Protein AF-A0A972VGV5-F1 (afdb_monomer_lite)

Secondary structure (DSSP, 8-state):
-HHHHHHHHHIIIIIHHHHHHHHHHHHHHHHH--S---TT-HHHHHHHHHHHHHHHHHHHTTTTHHHHHHHHTT--HHHHHHHHHHHHHHHHHHHHHHHHHHHHT-HHHHHHHHTT--TTTTHHHHHHTTHHHHHHHHHHHHHHHHHHHHHHHT-TT--STHHHHHHHHHHHHHHHHHHTTS--HHHHHHHHHHHHHHHHHHHHHHHHHHHHTTS--

Sequence (217 aa):
MILKYAFVRLLFTHCLPVTLVALLVGVPYLLLVPGPLESYDAWINVFLLAHCIALAMRLGKMRGDATEFLYTQGYTRDQIWTHLMMSTVLCVLAVWLPMALCLWLRIRSGIQDHVFVSPYYPLLVTREMDLPWSWLWAYALLLAMFHYVWIRRAQPTRGSEGAFSIAVGLVVVAGTLVSFRWHADWFRIVTCVLFGIMTITALWAGRALHRTMEVQP

Foldseek 3Di:
DVLVPLLVCLLVPQQVVLLVVLQVPLQCCLLPDADADALLPVVLLVSLLVSLVSLLVSLLPCPDPSVVVVVVVVDDLVSNLVSSVVSLVVSCCSRLVSSLCCLQVCVSVVSCCPVVVHPCPPVNNVNCNCSSVSSVLLNLLSNLLSLLLSLVVVDPPDPDPSVVSNVVSVVLSSVSSVVVPDDDPVVVVVSSVVSVVNSVVSNVSSVVSSVVSPPDD

Radius of gyration: 19.29 Å; chains: 1; bounding box: 48×34×57 Å

Structure (mmCIF, N/CA/C/O backbone):
data_AF-A0A972VGV5-F1
#
_entry.id   AF-A0A972VGV5-F1
#
loop_
_atom_site.group_PDB
_atom_site.id
_atom_site.type_symbol
_atom_site.label_atom_id
_atom_site.label_alt_id
_atom_site.label_comp_id
_atom_site.label_asym_id
_atom_site.label_entity_id
_atom_site.label_seq_id
_atom_site.pdbx_PDB_ins_code
_atom_site.Cartn_x
_atom_site.Cartn_y
_atom_site.Cartn_z
_atom_site.occupancy
_atom_site.B_iso_or_equiv
_atom_site.auth_seq_id
_atom_site.auth_comp_id
_atom_site.auth_asym_id
_atom_site.auth_atom_id
_atom_site.pdbx_PDB_model_num
ATOM 1 N N . MET A 1 1 ? 8.323 -0.134 29.002 1.00 55.91 1 MET A N 1
ATOM 2 C CA . MET A 1 1 ? 8.926 -1.272 28.262 1.00 55.91 1 MET A CA 1
ATOM 3 C C . MET A 1 1 ? 7.869 -2.183 27.622 1.00 55.91 1 MET A C 1
ATOM 5 O O . MET A 1 1 ? 8.073 -2.617 26.497 1.00 55.91 1 MET A O 1
ATOM 9 N N . ILE A 1 2 ? 6.716 -2.383 28.272 1.00 55.66 2 ILE A N 1
ATOM 10 C CA . ILE A 1 2 ? 5.607 -3.253 27.827 1.00 55.66 2 ILE A CA 1
ATOM 11 C C . ILE A 1 2 ? 5.007 -2.846 26.459 1.00 55.66 2 ILE A C 1
ATOM 13 O O . ILE A 1 2 ? 4.735 -3.729 25.648 1.00 55.66 2 ILE A O 1
ATOM 17 N N . LEU A 1 3 ? 4.937 -1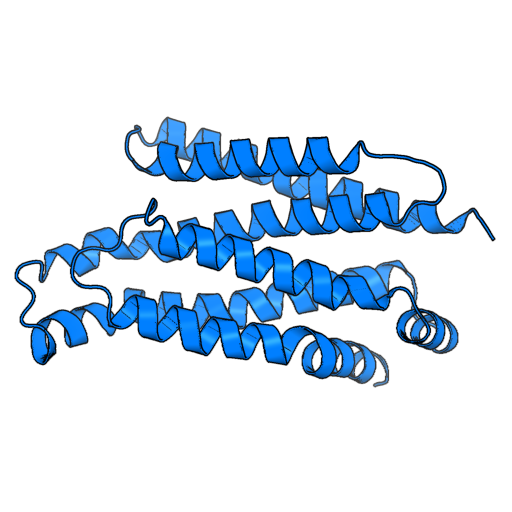.536 26.146 1.00 53.09 3 LEU A N 1
ATOM 18 C CA . LEU A 1 3 ? 4.423 -0.977 24.874 1.00 53.09 3 LEU A CA 1
ATOM 19 C C . LEU A 1 3 ? 5.046 -1.613 23.613 1.00 53.09 3 LEU A C 1
ATOM 21 O O . LEU A 1 3 ? 4.376 -1.803 22.602 1.00 53.09 3 LEU A O 1
ATOM 25 N N . LYS A 1 4 ? 6.337 -1.967 23.675 1.00 67.44 4 LYS A N 1
ATOM 26 C CA . LYS A 1 4 ? 7.074 -2.521 22.531 1.00 67.44 4 LYS A CA 1
ATOM 27 C C . LYS A 1 4 ? 6.647 -3.955 22.217 1.00 67.44 4 LYS A C 1
ATOM 29 O O . LYS A 1 4 ? 6.599 -4.328 21.052 1.00 67.44 4 LYS A O 1
ATOM 34 N N . TYR A 1 5 ? 6.315 -4.754 23.230 1.00 72.56 5 TYR A N 1
ATOM 35 C CA . TYR A 1 5 ? 6.097 -6.190 23.054 1.00 72.56 5 TYR A CA 1
ATOM 36 C C . TYR A 1 5 ? 4.795 -6.504 22.311 1.00 72.56 5 TYR A C 1
ATOM 38 O O . TYR A 1 5 ? 4.796 -7.320 21.394 1.00 72.56 5 TYR A O 1
ATOM 46 N N . ALA A 1 6 ? 3.699 -5.818 22.651 1.00 68.31 6 ALA A N 1
ATOM 47 C CA . ALA A 1 6 ? 2.403 -6.006 21.996 1.00 68.31 6 ALA A CA 1
ATOM 48 C C . ALA A 1 6 ? 2.454 -5.645 20.505 1.00 68.31 6 ALA A C 1
ATOM 50 O O . ALA A 1 6 ? 2.027 -6.427 19.658 1.00 68.31 6 ALA A O 1
ATOM 51 N N . PHE A 1 7 ? 3.036 -4.485 20.189 1.00 74.62 7 PHE A N 1
ATOM 52 C CA . PHE A 1 7 ? 3.223 -4.024 18.816 1.00 74.62 7 PHE A CA 1
ATOM 53 C C . PHE A 1 7 ? 4.111 -4.972 18.002 1.00 74.62 7 PHE A C 1
ATOM 55 O O . PHE A 1 7 ? 3.750 -5.371 16.896 1.00 74.62 7 PHE A O 1
ATOM 62 N N . VAL A 1 8 ? 5.254 -5.372 18.567 1.00 79.12 8 VAL A N 1
ATOM 63 C CA . VAL A 1 8 ? 6.180 -6.313 17.925 1.00 79.12 8 VAL A CA 1
ATOM 64 C C . VAL A 1 8 ? 5.488 -7.651 17.690 1.00 79.12 8 VAL A C 1
ATOM 66 O O . VAL A 1 8 ? 5.503 -8.155 16.574 1.00 79.12 8 VAL A O 1
ATOM 69 N N . ARG A 1 9 ? 4.803 -8.208 18.692 1.00 77.44 9 ARG A N 1
ATOM 70 C CA . ARG A 1 9 ? 4.081 -9.472 18.531 1.00 77.44 9 ARG A CA 1
ATOM 71 C C . ARG A 1 9 ? 3.051 -9.379 17.408 1.00 77.44 9 ARG A C 1
ATOM 73 O O . ARG A 1 9 ? 3.040 -10.255 16.549 1.00 77.44 9 ARG A O 1
ATOM 80 N N . LEU A 1 10 ? 2.249 -8.317 17.377 1.00 74.69 10 LEU A N 1
ATOM 81 C CA . LEU A 1 10 ? 1.231 -8.080 16.352 1.00 74.69 10 LEU A CA 1
ATOM 82 C C . LEU A 1 10 ? 1.841 -8.047 14.945 1.00 74.69 10 LEU A C 1
ATOM 84 O O . LEU A 1 10 ? 1.393 -8.769 14.053 1.00 74.69 10 LEU A O 1
ATOM 88 N N . LEU A 1 11 ? 2.914 -7.273 14.777 1.00 80.56 11 LEU A N 1
ATOM 89 C CA . LEU A 1 11 ? 3.641 -7.157 13.518 1.00 80.56 11 LEU A CA 1
ATOM 90 C C . LEU A 1 11 ? 4.205 -8.512 13.059 1.00 80.56 11 LEU A C 1
ATOM 92 O O . LEU A 1 11 ? 3.970 -8.924 11.923 1.00 80.56 11 LEU A O 1
ATOM 96 N N . PHE A 1 12 ? 4.915 -9.218 13.943 1.00 82.44 12 PHE A N 1
ATOM 97 C CA . PHE A 1 12 ? 5.640 -10.445 13.604 1.00 82.44 12 PHE A CA 1
ATOM 98 C C . PHE A 1 12 ? 4.730 -11.663 13.410 1.00 82.44 12 PHE A C 1
ATOM 100 O O . PHE A 1 12 ? 4.998 -12.486 12.541 1.00 82.44 12 PHE A O 1
ATOM 107 N N . THR A 1 13 ? 3.656 -11.801 14.186 1.00 79.81 13 THR A N 1
ATOM 108 C CA . THR A 1 13 ? 2.798 -12.999 14.103 1.00 79.81 13 THR A CA 1
ATOM 109 C C . THR A 1 13 ? 1.705 -12.884 13.049 1.00 79.81 13 THR A C 1
ATOM 111 O O . THR A 1 13 ? 1.390 -13.876 12.391 1.00 79.81 13 THR A O 1
ATOM 114 N N . HIS A 1 14 ? 1.129 -11.696 12.855 1.00 83.06 14 HIS A N 1
ATOM 115 C CA . HIS A 1 14 ? -0.046 -11.553 11.996 1.00 83.06 14 HIS A CA 1
ATOM 116 C C . HIS A 1 14 ? 0.275 -10.974 10.623 1.00 83.06 14 HIS A C 1
ATOM 118 O O . HIS A 1 14 ? -0.288 -11.445 9.632 1.00 83.06 14 HIS A O 1
ATOM 124 N N . CYS A 1 15 ? 1.176 -9.994 10.547 1.00 88.06 15 CYS A N 1
ATOM 125 C CA . CYS A 1 15 ? 1.415 -9.272 9.301 1.00 88.06 15 CYS A CA 1
ATOM 126 C C . CYS A 1 15 ? 2.663 -9.746 8.558 1.00 88.06 15 CYS A C 1
ATOM 128 O O . CYS A 1 15 ? 2.628 -9.840 7.335 1.00 88.06 15 CYS A O 1
ATOM 130 N N . LEU A 1 16 ? 3.734 -10.107 9.274 1.00 91.19 16 LEU A N 1
ATOM 131 C CA . LEU A 1 16 ? 5.009 -10.501 8.670 1.00 91.19 16 LEU A CA 1
ATOM 132 C C . LEU A 1 16 ? 4.877 -11.588 7.587 1.00 91.19 16 LEU A C 1
ATOM 134 O O . LEU A 1 16 ? 5.463 -11.390 6.526 1.00 91.19 16 LEU A O 1
ATOM 138 N N . PRO A 1 17 ? 4.102 -12.682 7.759 1.00 92.69 17 PRO A N 1
ATOM 139 C CA . PRO A 1 17 ? 3.996 -13.698 6.711 1.00 92.69 17 PRO A CA 1
ATOM 140 C C . PRO A 1 17 ? 3.417 -13.141 5.406 1.00 92.69 17 PRO A C 1
ATOM 142 O O . PRO A 1 17 ? 3.898 -13.466 4.326 1.00 92.69 17 PRO A O 1
ATOM 145 N N . VAL A 1 18 ? 2.406 -12.272 5.503 1.00 93.94 18 VAL A N 1
ATOM 146 C CA . VAL A 1 18 ? 1.782 -11.634 4.336 1.00 93.94 18 VAL A CA 1
ATOM 147 C C . VAL A 1 18 ? 2.759 -10.670 3.670 1.00 93.94 18 VAL A C 1
ATOM 149 O O . VAL A 1 18 ? 2.918 -10.717 2.455 1.00 93.94 18 VAL A O 1
ATOM 152 N N . THR A 1 19 ? 3.462 -9.864 4.463 1.00 95.00 19 THR A N 1
ATOM 153 C CA . THR A 1 19 ? 4.478 -8.917 3.989 1.00 95.00 19 THR A CA 1
ATOM 154 C C . THR A 1 19 ? 5.632 -9.621 3.276 1.00 95.00 19 THR A C 1
ATOM 156 O O . THR A 1 19 ? 6.060 -9.175 2.217 1.00 95.00 19 THR A O 1
ATOM 159 N N . LEU A 1 20 ? 6.125 -10.741 3.818 1.00 96.12 20 LEU A N 1
ATOM 160 C CA . LEU A 1 20 ? 7.211 -11.515 3.211 1.00 96.12 20 LEU A CA 1
ATOM 161 C C . LEU A 1 20 ? 6.786 -12.141 1.882 1.00 96.12 20 LEU A C 1
ATOM 163 O O . LEU A 1 20 ? 7.521 -12.043 0.905 1.00 96.12 20 LEU A O 1
ATOM 167 N N . VAL A 1 21 ? 5.590 -12.736 1.821 1.00 96.44 21 VAL A N 1
ATOM 168 C CA . VAL A 1 21 ? 5.045 -13.270 0.563 1.00 96.44 21 VAL A CA 1
ATOM 169 C C . VAL A 1 21 ? 4.865 -12.149 -0.458 1.00 96.44 21 VAL A C 1
ATOM 171 O O . VAL A 1 21 ? 5.288 -12.291 -1.600 1.00 96.44 21 VAL A O 1
ATOM 174 N N . ALA A 1 22 ? 4.298 -11.012 -0.050 1.00 96.62 22 ALA A N 1
ATOM 175 C CA . ALA A 1 22 ? 4.113 -9.868 -0.932 1.00 96.62 22 ALA A CA 1
ATOM 176 C C . ALA A 1 22 ? 5.452 -9.326 -1.458 1.00 96.62 22 ALA A C 1
ATOM 178 O O . ALA A 1 22 ? 5.554 -9.020 -2.641 1.00 96.62 22 ALA A O 1
ATOM 179 N N . LEU A 1 23 ? 6.495 -9.273 -0.627 1.00 96.56 23 LEU A N 1
ATOM 180 C CA . LEU A 1 23 ? 7.840 -8.877 -1.049 1.00 96.56 23 LEU A CA 1
ATOM 181 C C . LEU A 1 23 ? 8.439 -9.863 -2.067 1.00 96.56 23 LEU A C 1
ATOM 183 O O . LEU A 1 23 ? 8.950 -9.437 -3.103 1.00 96.56 23 LEU A O 1
ATOM 187 N N . LEU A 1 24 ? 8.338 -11.168 -1.791 1.00 96.69 24 LEU A N 1
ATOM 188 C CA . LEU A 1 24 ? 8.836 -12.244 -2.658 1.00 96.69 24 LEU A CA 1
ATOM 189 C C . LEU A 1 24 ? 8.087 -12.351 -3.988 1.00 96.69 24 LEU A C 1
ATOM 191 O O . LEU A 1 24 ? 8.617 -12.919 -4.933 1.00 96.69 24 LEU A O 1
ATOM 195 N N . VAL A 1 25 ? 6.870 -11.821 -4.075 1.00 96.88 25 VAL A N 1
ATOM 196 C CA . VAL A 1 25 ? 6.113 -11.757 -5.329 1.00 96.88 25 VAL A CA 1
ATOM 197 C C . VAL A 1 25 ? 6.374 -10.432 -6.044 1.00 96.88 25 VAL A C 1
ATOM 199 O O . VAL A 1 25 ? 6.718 -10.422 -7.222 1.00 96.88 25 VAL A O 1
ATOM 202 N N . GLY A 1 26 ? 6.251 -9.311 -5.331 1.00 96.00 26 GLY A N 1
ATOM 203 C CA . GLY A 1 26 ? 6.282 -7.967 -5.904 1.00 96.00 26 GLY A CA 1
ATOM 204 C C . GLY A 1 26 ? 7.641 -7.569 -6.473 1.00 96.00 26 GLY A C 1
ATOM 205 O O . GLY A 1 26 ? 7.699 -7.039 -7.582 1.00 96.00 26 GLY A O 1
ATOM 206 N N . VAL A 1 27 ? 8.741 -7.846 -5.759 1.00 96.62 27 VAL A N 1
ATOM 207 C CA . VAL A 1 27 ? 10.087 -7.482 -6.238 1.00 96.62 27 VAL A CA 1
ATOM 208 C C . VAL A 1 27 ? 10.481 -8.308 -7.467 1.00 96.62 27 VAL A C 1
ATOM 210 O O . VAL A 1 27 ? 10.831 -7.698 -8.477 1.00 96.62 27 VAL A O 1
ATOM 213 N N . PRO A 1 28 ? 10.382 -9.653 -7.469 1.00 96.31 28 PRO A N 1
ATOM 214 C CA . PRO A 1 28 ? 10.686 -10.428 -8.669 1.00 96.31 28 PRO A CA 1
ATOM 215 C C . PRO A 1 28 ? 9.783 -10.086 -9.850 1.00 96.31 28 PRO A C 1
ATOM 217 O O . PRO A 1 28 ? 10.295 -9.939 -10.953 1.00 96.31 28 PRO A O 1
ATOM 220 N N . TYR A 1 29 ? 8.477 -9.884 -9.633 1.00 94.94 29 TYR A N 1
ATOM 221 C CA . TYR A 1 29 ? 7.574 -9.425 -10.692 1.00 94.94 29 TYR A CA 1
ATOM 222 C C . TYR A 1 29 ? 8.105 -8.143 -11.347 1.00 94.94 29 TYR A C 1
ATOM 224 O O . TYR A 1 29 ? 8.321 -8.099 -12.555 1.00 94.94 29 TYR A O 1
ATOM 232 N N . LEU A 1 30 ? 8.412 -7.127 -10.536 1.00 94.25 30 LEU A N 1
ATOM 233 C CA . LEU A 1 30 ? 8.909 -5.840 -11.014 1.00 94.25 30 LEU A CA 1
ATOM 234 C C . LEU A 1 30 ? 10.203 -5.975 -11.830 1.00 94.25 30 LEU A C 1
ATOM 236 O O . LEU A 1 30 ? 10.363 -5.294 -12.841 1.00 94.25 30 LEU A O 1
ATOM 240 N N . LEU A 1 31 ? 11.118 -6.849 -11.409 1.00 94.31 31 LEU A N 1
ATOM 241 C CA . LEU A 1 31 ? 12.398 -7.053 -12.087 1.00 94.31 31 LEU A CA 1
ATOM 242 C C . LEU A 1 31 ? 12.277 -7.861 -13.387 1.00 94.31 31 LEU A C 1
ATOM 244 O O . LEU A 1 31 ? 13.060 -7.630 -14.309 1.00 94.31 31 LEU A O 1
ATOM 248 N N . LEU A 1 32 ? 11.322 -8.792 -13.456 1.00 92.19 32 LEU A N 1
ATOM 249 C CA . LEU A 1 32 ? 11.213 -9.782 -14.531 1.00 92.19 32 LEU A CA 1
ATOM 250 C C . LEU A 1 32 ? 10.196 -9.418 -15.617 1.00 92.19 32 LEU A C 1
ATOM 252 O O . LEU A 1 32 ? 10.264 -9.990 -16.703 1.00 92.19 32 LEU A O 1
ATOM 256 N N . VAL A 1 33 ? 9.266 -8.492 -15.363 1.00 90.25 33 VAL A N 1
ATOM 257 C CA . VAL A 1 33 ? 8.284 -8.070 -16.374 1.00 90.25 33 VAL A CA 1
ATOM 258 C C . VAL A 1 33 ? 8.992 -7.459 -17.586 1.00 90.25 33 VAL A C 1
ATOM 260 O O . VAL A 1 33 ? 9.698 -6.455 -17.425 1.00 90.25 33 VAL A O 1
ATOM 263 N N . PRO A 1 34 ? 8.791 -8.028 -18.791 1.00 79.62 34 PRO A N 1
ATOM 264 C CA . PRO A 1 34 ? 9.387 -7.507 -20.008 1.00 79.62 34 PRO A CA 1
ATOM 265 C C . PRO A 1 34 ? 8.627 -6.260 -20.475 1.00 79.62 34 PRO A C 1
ATOM 267 O O . PRO A 1 34 ? 7.417 -6.300 -20.684 1.00 79.62 34 PRO A O 1
ATOM 270 N N . GLY A 1 35 ? 9.349 -5.155 -20.672 1.00 84.94 35 GLY A N 1
ATOM 271 C CA . GLY A 1 35 ? 8.797 -3.898 -21.198 1.00 84.94 35 GLY A CA 1
ATOM 272 C C . GLY A 1 35 ? 8.598 -2.802 -20.145 1.00 84.94 35 GLY A C 1
ATOM 273 O O . GLY A 1 35 ? 8.966 -2.985 -18.990 1.00 84.94 35 GLY A O 1
ATOM 274 N N . PRO A 1 36 ? 8.098 -1.618 -20.528 1.00 84.94 36 PRO A N 1
ATOM 275 C CA . PRO A 1 36 ? 7.836 -0.534 -19.586 1.00 84.94 36 PRO A CA 1
ATOM 276 C C . PRO A 1 36 ? 6.708 -0.894 -18.621 1.00 84.94 36 PRO A C 1
ATOM 278 O O . PRO A 1 36 ? 5.659 -1.376 -19.039 1.00 84.94 36 PRO A O 1
ATOM 281 N N . LEU A 1 37 ? 6.919 -0.627 -17.334 1.00 87.00 37 LEU A N 1
ATOM 282 C CA . LEU A 1 37 ? 5.850 -0.692 -16.348 1.00 87.00 37 LEU A CA 1
ATOM 283 C C . LEU A 1 37 ? 4.880 0.463 -16.584 1.00 87.00 37 LEU A C 1
ATOM 285 O O . LEU A 1 37 ? 5.275 1.613 -16.789 1.00 87.00 37 LEU A O 1
ATOM 289 N N . GLU A 1 38 ? 3.596 0.150 -16.513 1.00 82.69 38 GLU A N 1
ATOM 290 C CA . GLU A 1 38 ? 2.523 1.117 -16.680 1.00 82.69 38 GLU A CA 1
ATOM 291 C C . GLU A 1 38 ? 1.773 1.258 -15.353 1.00 82.69 38 GLU A C 1
ATOM 293 O O . GLU A 1 38 ? 1.596 0.294 -14.608 1.00 82.69 38 GLU A O 1
ATOM 298 N N . SER A 1 39 ? 1.310 2.467 -15.029 1.00 70.19 39 SER A N 1
ATOM 299 C CA . SER A 1 39 ? 0.538 2.718 -13.799 1.00 70.19 39 SER A CA 1
ATOM 300 C C . SER A 1 39 ? -0.772 1.925 -13.752 1.00 70.19 39 SER A C 1
ATOM 302 O O . SER A 1 39 ? -1.293 1.641 -12.676 1.00 70.19 39 SER A O 1
ATOM 304 N N . TYR A 1 40 ? -1.280 1.527 -14.915 1.00 72.38 40 TYR A N 1
ATOM 305 C CA . TYR A 1 40 ? -2.480 0.716 -15.086 1.00 72.38 40 TYR A CA 1
ATOM 306 C C . TYR A 1 40 ? -2.182 -0.770 -15.327 1.00 72.38 40 TYR A C 1
ATOM 308 O O . TYR A 1 40 ? -3.090 -1.504 -15.716 1.00 72.38 40 TYR A O 1
ATOM 316 N N . ASP A 1 41 ? -0.953 -1.233 -15.075 1.00 83.69 41 ASP A N 1
ATOM 317 C CA . ASP A 1 41 ? -0.633 -2.660 -15.104 1.00 83.69 41 ASP A CA 1
ATOM 318 C C . ASP A 1 41 ? -1.608 -3.424 -14.189 1.00 83.69 41 ASP A C 1
ATOM 320 O O . ASP A 1 41 ? -1.638 -3.255 -12.964 1.00 83.69 41 ASP A O 1
ATOM 324 N N . ALA A 1 42 ? -2.452 -4.249 -14.811 1.00 83.50 42 ALA A N 1
ATOM 325 C CA . ALA A 1 42 ? -3.505 -4.980 -14.127 1.00 83.50 42 ALA A CA 1
ATOM 326 C C . ALA A 1 42 ? -2.940 -5.901 -13.040 1.00 83.50 42 ALA A C 1
ATOM 328 O O . ALA A 1 42 ? -3.552 -6.033 -11.982 1.00 83.50 42 ALA A O 1
ATOM 329 N N . TRP A 1 43 ? -1.764 -6.494 -13.253 1.00 87.19 43 TRP A N 1
ATOM 330 C CA . TRP A 1 43 ? -1.154 -7.414 -12.299 1.00 87.19 43 TRP A CA 1
ATOM 331 C C . TRP A 1 43 ? -0.627 -6.696 -11.068 1.00 87.19 43 TRP A C 1
ATOM 333 O O . TRP A 1 43 ? -0.859 -7.173 -9.958 1.00 87.19 43 TRP A O 1
ATOM 343 N N . ILE A 1 44 ? 0.003 -5.528 -11.232 1.00 88.62 44 ILE A N 1
ATOM 344 C CA . ILE A 1 44 ? 0.382 -4.689 -10.086 1.00 88.62 44 ILE A CA 1
ATOM 345 C C . ILE A 1 44 ? -0.863 -4.287 -9.301 1.00 88.62 44 ILE A C 1
ATOM 347 O O . ILE A 1 44 ? -0.882 -4.391 -8.078 1.00 88.62 44 ILE A O 1
ATOM 351 N N . ASN A 1 45 ? -1.933 -3.890 -9.982 1.00 85.31 45 ASN A N 1
ATOM 352 C CA . ASN A 1 45 ? -3.161 -3.470 -9.314 1.00 85.31 45 ASN A CA 1
ATOM 353 C C . ASN A 1 45 ? -3.844 -4.617 -8.559 1.00 85.31 45 ASN A C 1
ATOM 355 O O . ASN A 1 45 ? -4.257 -4.444 -7.410 1.00 85.31 45 ASN A O 1
ATOM 359 N N . VAL A 1 46 ? -3.895 -5.808 -9.158 1.00 87.31 46 VAL A N 1
ATOM 360 C CA . VAL A 1 46 ? -4.365 -7.033 -8.496 1.00 87.31 46 VAL A CA 1
ATOM 361 C C . VAL A 1 46 ? -3.472 -7.381 -7.306 1.00 87.31 46 VAL A C 1
ATOM 363 O O . VAL A 1 46 ? -3.992 -7.718 -6.244 1.00 87.31 46 VAL A O 1
ATOM 366 N N . PHE A 1 47 ? -2.152 -7.253 -7.439 1.00 91.88 47 PHE A N 1
ATOM 367 C CA . PHE A 1 47 ? -1.201 -7.474 -6.351 1.00 91.88 47 PHE A CA 1
ATOM 368 C C . PHE A 1 47 ? -1.440 -6.515 -5.177 1.00 91.88 47 PHE A C 1
ATOM 370 O O . PHE A 1 47 ? -1.577 -6.967 -4.040 1.00 91.88 47 PHE A O 1
ATOM 377 N N . LEU A 1 48 ? -1.550 -5.209 -5.442 1.00 91.44 48 LEU A N 1
ATOM 378 C CA . LEU A 1 48 ? -1.824 -4.188 -4.427 1.00 91.44 48 LEU A CA 1
ATOM 379 C C . LEU A 1 48 ? -3.148 -4.473 -3.711 1.00 91.44 48 LEU A C 1
ATOM 381 O O . LEU A 1 48 ? -3.198 -4.480 -2.479 1.00 91.44 48 LEU A O 1
ATOM 385 N N . LEU A 1 49 ? -4.205 -4.770 -4.473 1.00 88.38 49 LEU A N 1
ATOM 386 C CA . LEU A 1 49 ? -5.519 -5.121 -3.943 1.00 88.38 49 LEU A CA 1
ATOM 387 C C . LEU A 1 49 ? -5.455 -6.371 -3.056 1.00 88.38 49 LEU A C 1
ATOM 389 O O . LEU A 1 49 ? -5.922 -6.343 -1.916 1.00 88.38 49 LEU A O 1
ATOM 393 N N . ALA A 1 50 ? -4.851 -7.450 -3.554 1.00 90.12 50 ALA A N 1
ATOM 394 C CA . ALA A 1 50 ? -4.720 -8.711 -2.835 1.00 90.12 50 ALA A CA 1
ATOM 395 C C . ALA A 1 50 ? -3.906 -8.543 -1.547 1.00 90.12 50 ALA A C 1
ATOM 397 O O . ALA A 1 50 ? -4.301 -9.052 -0.497 1.00 90.12 50 ALA A O 1
ATOM 398 N N . HIS A 1 51 ? -2.810 -7.782 -1.597 1.00 94.69 51 HIS A N 1
ATOM 399 C CA . HIS A 1 51 ? -1.992 -7.494 -0.427 1.00 94.69 51 HIS A CA 1
ATOM 400 C C . HIS A 1 51 ? -2.768 -6.678 0.618 1.00 94.69 51 HIS A C 1
ATOM 402 O O . HIS A 1 51 ? -2.769 -7.035 1.798 1.00 94.69 51 HIS A O 1
ATOM 408 N N . CYS A 1 52 ? -3.503 -5.644 0.197 1.00 92.31 52 CYS A N 1
ATOM 409 C CA . CYS A 1 52 ? -4.350 -4.851 1.090 1.00 92.31 52 CYS A CA 1
ATOM 410 C C . CYS A 1 52 ? -5.445 -5.699 1.755 1.00 92.31 52 CYS A C 1
ATOM 412 O O . CYS A 1 52 ? -5.638 -5.607 2.969 1.00 92.31 52 CYS A O 1
ATOM 414 N N . ILE A 1 53 ? -6.125 -6.559 0.987 1.00 88.69 53 ILE A N 1
ATOM 415 C CA . ILE A 1 53 ? -7.129 -7.496 1.510 1.00 88.69 53 ILE A CA 1
ATOM 416 C C . ILE A 1 53 ? -6.484 -8.452 2.515 1.00 88.69 53 ILE A C 1
ATOM 418 O O . ILE A 1 53 ? -7.018 -8.643 3.606 1.00 88.69 53 ILE A O 1
ATOM 422 N N . ALA A 1 54 ? -5.325 -9.028 2.191 1.00 91.56 54 ALA A N 1
ATOM 423 C CA . ALA A 1 54 ? -4.627 -9.957 3.071 1.00 91.56 54 ALA A CA 1
ATOM 424 C C . ALA A 1 54 ? -4.219 -9.296 4.399 1.00 91.56 54 ALA A C 1
ATOM 426 O O . ALA A 1 54 ? -4.439 -9.885 5.460 1.00 91.56 54 ALA A O 1
ATOM 427 N N . LEU A 1 55 ? -3.694 -8.065 4.363 1.00 91.88 55 LEU A N 1
ATOM 428 C CA . LEU A 1 55 ? -3.390 -7.285 5.567 1.00 91.88 55 LEU A CA 1
ATOM 429 C C . LEU A 1 55 ? -4.655 -7.014 6.388 1.00 91.88 55 LEU A C 1
ATOM 431 O O . LEU A 1 55 ? -4.685 -7.321 7.582 1.00 91.88 55 LEU A O 1
ATOM 435 N N . ALA A 1 56 ? -5.718 -6.516 5.751 1.00 88.12 56 ALA A N 1
ATOM 436 C CA . ALA A 1 56 ? -6.988 -6.240 6.415 1.00 88.12 56 ALA A CA 1
ATOM 437 C C . ALA A 1 56 ? -7.604 -7.504 7.038 1.00 88.12 56 ALA A C 1
ATOM 439 O O . ALA A 1 56 ? -8.097 -7.457 8.159 1.00 88.12 56 ALA A O 1
ATOM 440 N N . MET A 1 57 ? -7.522 -8.658 6.370 1.00 85.06 57 MET A N 1
ATOM 441 C CA . MET A 1 57 ? -7.998 -9.940 6.899 1.00 85.06 57 MET A CA 1
ATOM 442 C C . MET A 1 57 ? -7.155 -10.452 8.071 1.00 85.06 57 MET A C 1
ATOM 444 O O . MET A 1 57 ? -7.705 -11.028 9.008 1.00 85.06 57 MET A O 1
ATOM 448 N N . ARG A 1 58 ? -5.826 -10.291 8.034 1.00 87.06 58 ARG A N 1
ATOM 449 C CA . ARG A 1 58 ? -4.940 -10.750 9.119 1.00 87.06 58 ARG A CA 1
ATOM 450 C C . ARG A 1 58 ? -5.101 -9.915 10.374 1.00 87.06 58 ARG A C 1
ATOM 452 O O . ARG A 1 58 ? -5.262 -10.483 11.450 1.00 87.06 58 ARG A O 1
ATOM 459 N N . LEU A 1 59 ? -5.121 -8.596 10.217 1.00 82.94 59 LEU A N 1
ATOM 460 C CA . LEU A 1 59 ? -5.440 -7.666 11.296 1.00 82.94 59 LEU A CA 1
ATOM 461 C C . LEU A 1 59 ? -6.878 -7.901 11.782 1.00 82.94 59 LEU A C 1
ATOM 463 O O . LEU A 1 59 ? -7.120 -7.980 12.984 1.00 82.94 59 LEU A O 1
ATOM 467 N N . GLY A 1 60 ? -7.764 -8.188 10.824 1.00 72.31 60 GLY A N 1
ATOM 468 C CA . GLY A 1 60 ? -9.111 -8.745 10.923 1.00 72.31 60 GLY A CA 1
ATOM 469 C C . GLY A 1 60 ? -9.377 -9.691 12.086 1.00 72.31 60 GLY A C 1
ATOM 470 O O . GLY A 1 60 ? -10.353 -9.568 12.831 1.00 72.31 60 GLY A O 1
ATOM 471 N N . LYS A 1 61 ? -8.488 -10.677 12.201 1.00 69.75 61 LYS A N 1
ATOM 472 C CA . LYS A 1 61 ? -8.609 -11.815 13.113 1.00 69.75 61 LYS A CA 1
ATOM 473 C C . LYS A 1 61 ? -8.285 -11.478 14.565 1.00 69.75 61 LYS A C 1
ATOM 475 O O . LYS A 1 61 ? -8.475 -12.332 15.420 1.00 69.75 61 LYS A O 1
ATOM 480 N N . MET A 1 62 ? -7.833 -10.261 14.868 1.00 62.06 62 MET A N 1
ATOM 481 C CA . MET A 1 62 ? -7.491 -9.887 16.240 1.00 62.06 62 MET A CA 1
ATOM 482 C C . MET A 1 62 ? -8.687 -9.645 17.160 1.00 62.06 62 MET A C 1
ATOM 484 O O . MET A 1 62 ? -8.454 -9.438 18.338 1.00 62.06 62 MET A O 1
ATOM 488 N N . ARG A 1 63 ? -9.939 -9.737 16.688 1.00 60.25 63 ARG A N 1
ATOM 489 C CA . ARG A 1 63 ? -11.171 -9.511 17.482 1.00 60.25 63 ARG A CA 1
ATOM 490 C C . ARG A 1 63 ? -11.469 -10.546 18.589 1.00 60.25 63 ARG A C 1
ATOM 492 O O . ARG A 1 63 ? -12.602 -10.596 19.048 1.00 60.25 63 ARG A O 1
ATOM 499 N N . GLY A 1 64 ? -10.506 -11.376 18.983 1.00 63.28 64 GLY A N 1
ATOM 500 C CA . GLY A 1 64 ? -10.672 -12.404 20.022 1.00 63.28 64 GLY A CA 1
ATOM 501 C C . GLY A 1 64 ? -9.738 -12.198 21.217 1.00 63.28 64 GLY A C 1
ATOM 502 O O . GLY A 1 64 ? -9.346 -11.067 21.524 1.00 63.28 64 GLY A O 1
ATOM 503 N N . ASP A 1 65 ? -9.309 -13.309 21.819 1.00 62.31 65 ASP A N 1
ATOM 504 C CA . ASP A 1 65 ? -8.479 -13.401 23.033 1.00 62.31 65 ASP A CA 1
ATOM 505 C C . ASP A 1 65 ? -7.251 -12.479 23.026 1.00 62.31 65 ASP A C 1
ATOM 507 O O . ASP A 1 65 ? -6.812 -12.000 24.066 1.00 62.31 65 ASP A O 1
ATOM 511 N N . ALA A 1 66 ? -6.681 -12.194 21.849 1.00 67.50 66 ALA A N 1
ATOM 512 C CA . ALA A 1 66 ? -5.537 -11.299 21.712 1.00 67.50 66 ALA A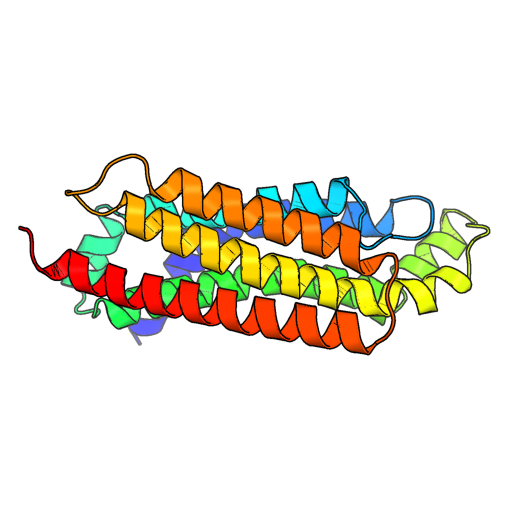 CA 1
ATOM 513 C C . ALA A 1 66 ? -5.882 -9.838 22.052 1.00 67.50 66 ALA A C 1
ATOM 515 O O . ALA A 1 66 ? -5.110 -9.186 22.753 1.00 67.50 66 ALA A O 1
ATOM 516 N N . THR A 1 67 ? -7.022 -9.311 21.591 1.00 70.56 67 THR A N 1
ATOM 517 C CA . THR A 1 67 ? -7.465 -7.961 21.977 1.00 70.56 67 THR A CA 1
ATOM 518 C C . THR A 1 67 ? -7.913 -7.897 23.428 1.00 70.56 67 THR A C 1
ATOM 520 O O . THR A 1 67 ? -7.584 -6.930 24.108 1.00 70.56 67 THR A O 1
ATOM 523 N N . GLU A 1 68 ? -8.591 -8.932 23.925 1.00 71.31 68 GLU A N 1
ATOM 524 C CA . GLU A 1 68 ? -8.983 -9.026 25.336 1.00 71.31 68 GLU A CA 1
ATOM 525 C C . GLU A 1 68 ? -7.759 -9.071 26.252 1.00 71.31 68 GLU A C 1
ATOM 527 O O . GLU A 1 68 ? -7.681 -8.333 27.233 1.00 71.31 68 GLU A O 1
ATOM 532 N N . PHE A 1 69 ? -6.738 -9.842 25.876 1.00 76.25 69 PHE A N 1
ATOM 533 C CA . PHE A 1 69 ? -5.453 -9.849 26.561 1.00 76.25 69 PHE A CA 1
ATOM 534 C C . PHE A 1 69 ? -4.802 -8.461 26.563 1.00 76.25 69 PHE A C 1
ATOM 536 O O . PHE A 1 69 ? -4.309 -8.013 27.591 1.00 76.25 69 PHE A O 1
ATOM 543 N N . LEU A 1 70 ? -4.821 -7.728 25.447 1.00 78.00 70 LEU A N 1
ATOM 544 C CA . LEU A 1 70 ? -4.284 -6.364 25.424 1.00 78.00 70 LEU A CA 1
ATOM 545 C C . LEU A 1 70 ? -5.065 -5.418 26.351 1.00 78.00 70 LEU A C 1
ATOM 547 O O . LEU A 1 70 ? -4.447 -4.581 27.009 1.00 78.00 70 LEU A O 1
ATOM 551 N N . TYR A 1 71 ? -6.383 -5.579 26.481 1.00 77.31 71 TYR A N 1
ATOM 552 C CA . TYR A 1 71 ? -7.161 -4.818 27.461 1.00 77.31 71 TYR A CA 1
ATOM 553 C C . TYR A 1 71 ? -6.790 -5.159 28.904 1.00 77.31 71 TYR A C 1
ATOM 555 O O . TYR A 1 71 ? -6.624 -4.244 29.709 1.00 77.31 71 TYR A O 1
ATOM 563 N N . THR A 1 72 ? -6.586 -6.439 29.236 1.00 79.06 72 THR A N 1
ATOM 564 C CA . THR A 1 72 ? -6.158 -6.826 30.596 1.00 79.06 72 THR A CA 1
ATOM 565 C C . THR A 1 72 ? -4.758 -6.317 30.941 1.00 79.06 72 THR A C 1
ATOM 567 O O . THR A 1 72 ? -4.461 -6.080 32.107 1.00 79.06 72 THR A O 1
ATOM 570 N N . GLN A 1 73 ? -3.914 -6.064 29.937 1.00 81.56 73 GLN A N 1
ATOM 571 C CA . GLN A 1 73 ? -2.610 -5.413 30.103 1.00 81.56 73 GLN A CA 1
ATOM 572 C C . GLN A 1 73 ? -2.691 -3.874 30.224 1.00 81.56 73 GLN A C 1
ATOM 574 O O . GLN A 1 73 ? -1.653 -3.212 30.271 1.00 81.56 73 GLN A O 1
ATOM 579 N N . GLY A 1 74 ? -3.894 -3.288 30.265 1.00 83.62 74 GLY A N 1
ATOM 580 C CA . GLY A 1 74 ? -4.110 -1.853 30.478 1.00 83.62 74 GLY A CA 1
ATOM 581 C C . GLY A 1 74 ? -3.970 -0.980 29.228 1.00 83.62 74 GLY A C 1
ATOM 582 O O . GLY A 1 74 ? -3.871 0.241 29.352 1.00 83.62 74 GLY A O 1
ATOM 583 N N . TYR A 1 75 ? -3.955 -1.564 28.024 1.00 83.44 75 TYR A N 1
ATOM 584 C CA . TYR A 1 75 ? -3.931 -0.773 26.792 1.00 83.44 75 TYR A CA 1
ATOM 585 C C . TYR A 1 75 ? -5.286 -0.124 26.524 1.00 83.44 75 TYR A C 1
ATOM 587 O O . TYR A 1 75 ? -6.334 -0.769 26.574 1.00 83.44 75 TYR A O 1
ATOM 595 N N . THR A 1 76 ? -5.261 1.157 26.159 1.00 85.00 76 THR A N 1
ATOM 596 C CA . THR A 1 76 ? -6.470 1.856 25.722 1.00 85.00 76 THR A CA 1
ATOM 597 C C . THR A 1 76 ? -6.843 1.461 24.292 1.00 85.00 76 THR A C 1
ATOM 599 O O . THR A 1 76 ? -5.996 1.083 23.477 1.00 85.00 76 THR A O 1
ATOM 602 N N . ARG A 1 77 ? -8.126 1.600 23.939 1.00 78.19 77 ARG A N 1
ATOM 603 C CA . ARG A 1 77 ? -8.633 1.321 22.581 1.00 78.19 77 ARG A CA 1
ATOM 604 C C . ARG A 1 77 ? -7.907 2.130 21.511 1.00 78.19 77 ARG A C 1
ATOM 606 O O . ARG A 1 77 ? -7.540 1.599 20.467 1.00 78.19 77 ARG A O 1
ATOM 613 N N . ASP A 1 78 ? -7.667 3.407 21.798 1.00 84.50 78 ASP A N 1
ATOM 614 C CA . ASP A 1 78 ? -6.944 4.318 20.913 1.00 84.50 78 ASP A CA 1
ATOM 615 C C . ASP A 1 78 ? -5.488 3.864 20.697 1.00 84.50 78 ASP A C 1
ATOM 617 O O . ASP A 1 78 ? -4.969 3.987 19.585 1.00 84.50 78 ASP A O 1
ATOM 621 N N . GLN A 1 79 ? -4.833 3.290 21.715 1.00 86.06 79 GLN A N 1
ATOM 622 C CA . GLN A 1 79 ? -3.489 2.716 21.575 1.00 86.06 79 GLN A CA 1
ATOM 623 C C . GLN A 1 79 ? -3.498 1.462 20.698 1.00 86.06 79 GLN A C 1
ATOM 625 O O . GLN A 1 79 ? -2.661 1.346 19.805 1.00 86.06 79 GLN A O 1
ATOM 630 N N . ILE A 1 80 ? -4.458 0.553 20.900 1.00 83.31 80 ILE A N 1
ATOM 631 C CA . ILE A 1 80 ? -4.607 -0.658 20.076 1.00 83.31 80 ILE A CA 1
ATOM 632 C C . ILE A 1 80 ? -4.864 -0.277 18.613 1.00 83.31 80 ILE A C 1
ATOM 634 O O . ILE A 1 80 ? -4.191 -0.786 17.717 1.00 83.31 80 ILE A O 1
ATOM 638 N N . TRP A 1 81 ? -5.775 0.671 18.374 1.00 84.19 81 TRP A N 1
ATOM 639 C CA . TRP A 1 81 ? -6.053 1.199 17.040 1.00 84.19 81 TRP A CA 1
ATOM 640 C C . TRP A 1 81 ? -4.799 1.789 16.392 1.00 84.19 81 TRP A C 1
A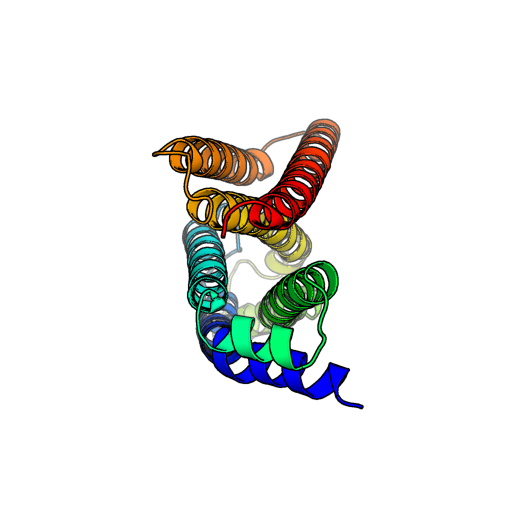TOM 642 O O . TRP A 1 81 ? -4.458 1.451 15.259 1.00 84.19 81 TRP A O 1
ATOM 652 N N . THR A 1 82 ? -4.071 2.631 17.128 1.00 86.44 82 THR A N 1
ATOM 653 C CA . THR A 1 82 ? -2.839 3.261 16.639 1.00 86.44 82 THR A CA 1
ATOM 654 C C . THR A 1 82 ? -1.779 2.218 16.296 1.00 86.44 82 THR A C 1
ATOM 656 O O . THR A 1 82 ? -1.179 2.294 15.227 1.00 86.44 82 THR A O 1
ATOM 659 N N . HIS A 1 83 ? -1.583 1.204 17.142 1.00 86.81 83 HIS A N 1
ATOM 660 C CA . HIS A 1 83 ? -0.662 0.103 16.862 1.00 86.81 83 HIS A CA 1
ATOM 661 C C . HIS A 1 83 ? -1.060 -0.668 15.604 1.00 86.81 83 HIS A C 1
ATOM 663 O O . HIS A 1 83 ? -0.197 -0.970 14.784 1.00 86.81 83 HIS A O 1
ATOM 669 N N . LEU A 1 84 ? -2.353 -0.922 15.403 1.00 86.62 84 LEU A N 1
ATOM 670 C CA . LEU A 1 84 ? -2.855 -1.594 14.210 1.00 86.62 84 LEU A CA 1
ATOM 671 C C . LEU A 1 84 ? -2.580 -0.774 12.940 1.00 86.62 84 LEU A C 1
ATOM 673 O O . LEU A 1 84 ? -2.080 -1.314 11.948 1.00 86.62 84 LEU A O 1
ATOM 677 N N . MET A 1 85 ? -2.840 0.538 12.982 1.00 89.69 85 MET A N 1
ATOM 678 C CA . MET A 1 85 ? -2.523 1.447 11.875 1.00 89.69 85 MET A CA 1
ATOM 679 C C . MET A 1 85 ? -1.019 1.463 11.593 1.00 89.69 85 MET A C 1
ATOM 681 O O . MET A 1 85 ? -0.607 1.277 10.451 1.00 89.69 85 MET A O 1
ATOM 685 N N . MET A 1 86 ? -0.191 1.613 12.629 1.00 90.50 86 MET A N 1
ATOM 686 C CA . MET A 1 86 ? 1.267 1.629 12.493 1.00 90.50 86 MET A CA 1
ATOM 687 C C . MET A 1 86 ? 1.805 0.321 11.911 1.00 90.50 86 MET A C 1
ATOM 689 O O . MET A 1 86 ? 2.648 0.358 11.020 1.00 90.50 86 MET A O 1
ATOM 693 N N . SER A 1 87 ? 1.310 -0.835 12.359 1.00 91.00 87 SER A N 1
ATOM 694 C CA . SER A 1 87 ? 1.723 -2.125 11.801 1.00 91.00 87 SER A CA 1
ATOM 695 C C . SER A 1 87 ? 1.314 -2.261 10.339 1.00 91.00 87 SER A C 1
ATOM 697 O O . SER A 1 87 ? 2.102 -2.758 9.541 1.00 91.00 87 SER A O 1
ATOM 699 N N . THR A 1 88 ? 0.132 -1.761 9.965 1.00 91.94 88 THR A N 1
ATOM 700 C CA . THR A 1 88 ? -0.295 -1.713 8.559 1.00 91.94 88 THR A CA 1
ATOM 701 C C . THR A 1 88 ? 0.682 -0.881 7.725 1.00 91.94 88 THR A C 1
ATOM 703 O O . THR A 1 88 ? 1.177 -1.357 6.706 1.00 91.94 88 THR A O 1
ATOM 706 N N . VAL A 1 89 ? 1.004 0.334 8.183 1.00 93.94 89 VAL A N 1
ATOM 707 C CA . VAL A 1 89 ? 1.936 1.245 7.501 1.00 93.94 89 VAL A CA 1
ATOM 708 C C . VAL A 1 89 ? 3.314 0.605 7.351 1.00 93.94 89 VAL A C 1
ATOM 710 O O . VAL A 1 89 ? 3.867 0.612 6.256 1.00 93.94 89 VAL A O 1
ATOM 713 N N . LEU A 1 90 ? 3.853 -0.007 8.408 1.00 94.81 90 LEU A N 1
ATOM 714 C CA . LEU A 1 90 ? 5.148 -0.686 8.335 1.00 94.81 90 LEU A CA 1
ATOM 715 C C . LEU A 1 90 ? 5.149 -1.845 7.336 1.00 94.81 90 LEU A C 1
ATOM 717 O O . LEU A 1 90 ? 6.127 -2.016 6.618 1.00 94.81 90 LEU A O 1
ATOM 721 N N . CYS A 1 91 ? 4.075 -2.633 7.262 1.00 95.12 91 CYS A N 1
ATOM 722 C CA . CYS A 1 91 ? 3.979 -3.728 6.296 1.00 95.12 91 CYS A CA 1
ATOM 723 C C . CYS A 1 91 ? 3.894 -3.232 4.854 1.00 95.12 91 CYS A C 1
ATOM 725 O O . CYS A 1 91 ? 4.561 -3.785 3.984 1.00 95.12 91 CYS A O 1
ATOM 727 N N . VAL A 1 92 ? 3.145 -2.157 4.604 1.00 95.88 92 VAL A N 1
ATOM 728 C CA . VAL A 1 92 ? 3.134 -1.507 3.289 1.00 95.88 92 VAL A CA 1
ATOM 729 C C . VAL A 1 92 ? 4.526 -1.012 2.932 1.00 95.88 92 VAL A C 1
ATOM 731 O O . VAL A 1 92 ? 5.028 -1.359 1.870 1.00 95.88 92 VAL A O 1
ATOM 734 N N . LEU A 1 93 ? 5.174 -0.253 3.821 1.00 96.81 93 LEU A N 1
ATOM 735 C CA . LEU A 1 93 ? 6.508 0.294 3.573 1.00 96.81 93 LEU A CA 1
ATOM 736 C C . LEU A 1 93 ? 7.551 -0.806 3.358 1.00 96.81 93 LEU A C 1
ATOM 738 O O . LEU A 1 93 ? 8.411 -0.653 2.499 1.00 96.81 93 LEU A O 1
ATOM 742 N N . ALA A 1 94 ? 7.455 -1.928 4.072 1.00 96.50 94 ALA A N 1
ATOM 743 C CA . ALA A 1 94 ? 8.366 -3.058 3.915 1.00 96.50 94 ALA A CA 1
ATOM 744 C C . ALA A 1 94 ? 8.284 -3.729 2.532 1.00 96.50 94 ALA A C 1
ATOM 746 O O . ALA A 1 94 ? 9.269 -4.314 2.095 1.00 96.50 94 ALA A O 1
ATOM 747 N N . VAL A 1 95 ? 7.146 -3.636 1.837 1.00 97.25 95 VAL A N 1
ATOM 748 C CA . VAL A 1 95 ? 6.980 -4.143 0.460 1.00 97.25 95 VAL A CA 1
ATOM 749 C C . VAL A 1 95 ? 7.248 -3.044 -0.562 1.00 97.25 95 VAL A C 1
ATOM 751 O O . VAL A 1 95 ? 7.986 -3.236 -1.525 1.00 97.25 95 VAL A O 1
ATOM 754 N N . TRP A 1 96 ? 6.664 -1.871 -0.334 1.00 97.38 96 TRP A N 1
ATOM 755 C CA . TRP A 1 96 ? 6.739 -0.728 -1.229 1.00 97.38 96 TRP A CA 1
ATOM 756 C C . TRP A 1 96 ? 8.162 -0.182 -1.361 1.00 97.38 96 TRP A C 1
ATOM 758 O O . TRP A 1 96 ? 8.594 0.085 -2.478 1.00 97.38 96 TRP A O 1
ATOM 768 N N . LEU A 1 97 ? 8.907 -0.036 -0.259 1.00 97.62 97 LEU A N 1
ATOM 769 C CA . LEU A 1 97 ? 10.226 0.598 -0.283 1.00 97.62 97 LEU A CA 1
ATOM 770 C C . LEU A 1 97 ? 11.239 -0.205 -1.119 1.00 97.62 97 LEU A C 1
ATOM 772 O O . LEU A 1 97 ? 11.875 0.404 -1.975 1.00 97.62 97 LEU A O 1
ATOM 776 N N . PRO A 1 98 ? 11.375 -1.539 -0.972 1.00 97.94 98 PRO A N 1
ATOM 777 C CA . PRO A 1 98 ? 12.233 -2.321 -1.863 1.00 97.94 98 PRO A CA 1
ATOM 778 C C . PRO A 1 98 ? 11.841 -2.199 -3.339 1.00 97.94 98 PRO A C 1
ATOM 780 O O . PRO A 1 98 ? 12.708 -1.979 -4.180 1.00 97.94 98 PRO A O 1
ATOM 783 N N . MET A 1 99 ? 10.542 -2.264 -3.657 1.00 96.38 99 MET A N 1
ATOM 784 C CA . MET A 1 99 ? 10.055 -2.082 -5.030 1.00 96.38 99 MET A CA 1
ATOM 785 C C . MET A 1 99 ? 10.396 -0.687 -5.578 1.00 96.38 99 MET A C 1
ATOM 787 O O . MET A 1 99 ? 10.856 -0.564 -6.712 1.00 96.38 99 MET A O 1
ATOM 791 N N . ALA A 1 100 ? 10.218 0.360 -4.768 1.00 96.31 100 ALA A N 1
ATOM 792 C CA . ALA A 1 100 ? 10.546 1.735 -5.126 1.00 96.31 100 ALA A CA 1
ATOM 793 C C . ALA A 1 100 ? 12.050 1.915 -5.368 1.00 96.31 100 ALA A C 1
ATOM 795 O O . ALA A 1 100 ? 12.448 2.498 -6.374 1.00 96.31 100 ALA A O 1
ATOM 796 N N . LEU A 1 101 ? 12.890 1.353 -4.494 1.00 96.69 101 LEU A N 1
ATOM 797 C CA . LEU A 1 101 ? 14.345 1.386 -4.635 1.00 96.69 101 LEU A CA 1
ATOM 798 C C . LEU A 1 101 ? 14.816 0.669 -5.904 1.00 96.69 101 LEU A C 1
ATOM 800 O O . LEU A 1 101 ? 15.719 1.172 -6.569 1.00 96.69 101 LEU A O 1
ATOM 804 N N . CYS A 1 102 ? 14.187 -0.447 -6.294 1.00 95.25 102 CYS A N 1
ATOM 805 C CA . CYS A 1 102 ? 14.507 -1.123 -7.554 1.00 95.25 102 CYS A CA 1
ATOM 806 C C . CYS A 1 102 ? 14.330 -0.217 -8.784 1.00 95.25 102 CYS A C 1
ATOM 808 O O . CYS A 1 102 ? 15.076 -0.364 -9.757 1.00 95.25 102 CYS A O 1
ATOM 810 N N . LEU A 1 103 ? 13.379 0.721 -8.738 1.00 93.19 103 LEU A N 1
ATOM 811 C CA . LEU A 1 103 ? 13.146 1.701 -9.799 1.00 93.19 103 LEU A CA 1
ATOM 812 C C . LEU A 1 103 ? 14.044 2.932 -9.642 1.00 93.19 103 LEU A C 1
ATOM 814 O O . LEU A 1 103 ? 14.780 3.266 -10.567 1.00 93.19 103 LEU A O 1
ATOM 818 N N . TRP A 1 104 ? 14.050 3.572 -8.469 1.00 94.19 104 TRP A N 1
ATOM 819 C CA . TRP A 1 104 ? 14.81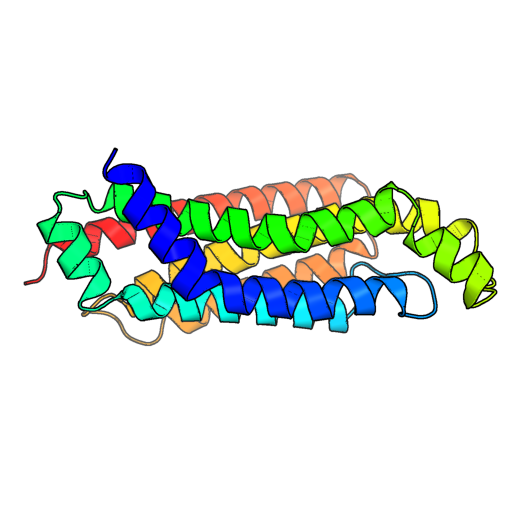8 4.798 -8.209 1.00 94.19 104 TRP A CA 1
ATOM 820 C C . TRP A 1 104 ? 16.327 4.618 -8.365 1.00 94.19 104 TRP A C 1
ATOM 822 O O . TRP A 1 104 ? 16.993 5.483 -8.930 1.00 94.19 104 TRP A O 1
ATOM 832 N N . LEU A 1 105 ? 16.863 3.472 -7.936 1.00 93.56 105 LEU A N 1
ATOM 833 C CA . LEU A 1 105 ? 18.280 3.133 -8.093 1.00 93.56 105 LEU A CA 1
ATOM 834 C C . LEU A 1 105 ? 18.599 2.504 -9.455 1.00 93.56 105 LEU A C 1
ATOM 836 O O . LEU A 1 105 ? 19.723 2.062 -9.671 1.00 93.56 105 LEU A O 1
ATOM 840 N N . ARG A 1 106 ? 17.626 2.446 -10.376 1.00 91.88 106 ARG A N 1
ATOM 841 C CA . ARG A 1 106 ? 17.780 1.892 -11.733 1.00 91.88 106 ARG A CA 1
ATOM 842 C C . ARG A 1 106 ? 18.218 0.422 -11.770 1.00 91.88 106 ARG A C 1
ATOM 844 O O . ARG A 1 106 ? 18.676 -0.048 -12.808 1.00 91.88 106 ARG A O 1
ATOM 851 N N . ILE A 1 107 ? 18.036 -0.325 -10.676 1.00 92.94 107 ILE A N 1
ATOM 852 C CA . ILE A 1 107 ? 18.366 -1.759 -10.590 1.00 92.94 107 ILE A CA 1
ATOM 853 C C . ILE A 1 107 ? 17.584 -2.532 -11.652 1.00 92.94 107 ILE A C 1
ATOM 855 O O . ILE A 1 107 ? 18.155 -3.328 -12.393 1.00 92.94 107 ILE A O 1
ATOM 859 N N . ARG A 1 108 ? 16.281 -2.245 -11.771 1.00 91.38 108 ARG A N 1
ATOM 860 C CA . ARG A 1 108 ? 15.433 -2.835 -12.807 1.00 91.38 108 ARG A CA 1
ATOM 861 C C . ARG A 1 108 ? 15.960 -2.522 -14.203 1.00 91.38 108 ARG A C 1
ATOM 863 O O . ARG A 1 108 ? 16.106 -3.430 -15.009 1.00 91.38 108 ARG A O 1
ATOM 870 N N . SER A 1 109 ? 16.253 -1.255 -14.484 1.00 89.75 109 SER A N 1
ATOM 871 C CA . SER A 1 109 ? 16.740 -0.833 -15.799 1.00 89.75 109 SER A CA 1
ATOM 872 C C . SER A 1 109 ? 18.055 -1.524 -16.167 1.00 89.75 109 SER A C 1
ATOM 874 O O . SER A 1 109 ? 18.184 -1.976 -17.296 1.00 89.75 109 SER A O 1
ATOM 876 N N . GLY A 1 110 ? 18.980 -1.686 -15.214 1.00 89.50 110 GLY A N 1
ATOM 877 C CA . GLY A 1 110 ? 20.223 -2.433 -15.427 1.00 89.50 110 GLY A CA 1
ATOM 878 C C . GLY A 1 110 ? 19.996 -3.924 -15.691 1.00 89.50 110 GLY A C 1
ATOM 879 O O . GLY A 1 110 ? 20.623 -4.492 -16.577 1.00 89.50 110 GLY A O 1
ATOM 880 N N . ILE A 1 111 ? 19.060 -4.564 -14.981 1.00 91.06 111 ILE A N 1
ATOM 881 C CA . ILE A 1 111 ? 18.681 -5.962 -15.252 1.00 91.06 111 ILE A CA 1
ATOM 882 C C . ILE A 1 111 ? 18.051 -6.093 -16.646 1.00 91.06 111 ILE A C 1
ATOM 884 O O . ILE A 1 111 ? 18.381 -7.014 -17.389 1.00 91.06 111 ILE A O 1
ATOM 888 N N . GLN A 1 112 ? 17.176 -5.165 -17.031 1.00 90.44 112 GLN A N 1
ATOM 889 C CA . GLN A 1 112 ? 16.518 -5.174 -18.340 1.00 90.44 112 GLN A CA 1
ATOM 890 C C . GLN A 1 112 ? 17.503 -4.945 -19.496 1.00 90.44 112 GLN A C 1
ATOM 892 O O . GLN A 1 112 ? 17.351 -5.565 -20.545 1.00 90.44 112 GLN A O 1
ATOM 897 N N . ASP A 1 113 ? 18.520 -4.107 -19.298 1.00 90.31 113 ASP A N 1
ATOM 898 C CA . ASP A 1 113 ? 19.580 -3.862 -20.280 1.00 90.31 113 ASP A CA 1
ATOM 899 C C . ASP A 1 113 ? 20.530 -5.067 -20.404 1.00 90.31 113 ASP A C 1
ATOM 901 O O . ASP A 1 113 ? 20.724 -5.612 -21.488 1.00 90.31 113 ASP A O 1
ATOM 905 N N . HIS A 1 114 ? 21.065 -5.563 -19.284 1.00 88.75 114 HIS A N 1
ATOM 906 C CA . HIS A 1 114 ? 22.130 -6.572 -19.305 1.00 88.75 114 HIS A CA 1
ATOM 907 C C . HIS A 1 114 ? 21.651 -8.024 -19.407 1.00 88.75 114 HIS A C 1
ATOM 909 O O . HIS A 1 114 ? 22.367 -8.857 -19.956 1.00 88.75 114 HIS A O 1
ATOM 915 N N . VAL A 1 115 ? 20.478 -8.353 -18.858 1.00 88.94 115 VAL A N 1
ATOM 916 C CA . VAL A 1 115 ? 19.966 -9.737 -18.829 1.00 88.94 115 VAL A CA 1
ATOM 917 C C . VAL A 1 115 ? 18.974 -9.977 -19.959 1.00 88.94 115 VAL A C 1
ATOM 919 O O . VAL A 1 115 ? 19.014 -11.023 -20.601 1.00 88.94 115 VAL A O 1
ATOM 922 N N . PHE A 1 116 ? 18.089 -9.011 -20.209 1.00 87.44 116 PHE A N 1
ATOM 923 C CA . PHE A 1 116 ? 16.993 -9.161 -21.168 1.00 87.44 116 PHE A CA 1
ATOM 924 C C . PHE A 1 116 ? 17.225 -8.434 -22.498 1.00 87.44 116 PHE A C 1
ATOM 926 O O . PHE A 1 116 ? 16.423 -8.614 -23.411 1.00 87.44 116 PHE A O 1
ATOM 933 N N . VAL A 1 117 ? 18.306 -7.648 -22.621 1.00 87.56 117 VAL A N 1
ATOM 934 C CA . VAL A 1 117 ? 18.669 -6.882 -23.831 1.00 87.56 117 VAL A CA 1
ATOM 935 C C . VAL A 1 117 ? 17.465 -6.090 -24.358 1.00 87.56 117 VAL A C 1
ATOM 937 O O . VAL A 1 117 ? 17.077 -6.157 -25.525 1.00 87.56 117 VAL A O 1
ATOM 940 N N . SER A 1 118 ? 16.798 -5.391 -23.439 1.00 84.88 118 SER A N 1
ATOM 941 C CA . SER A 1 118 ? 15.514 -4.749 -23.699 1.00 84.88 118 SER A CA 1
ATOM 942 C C . SER A 1 118 ? 15.668 -3.537 -24.630 1.00 84.88 118 SER A C 1
ATOM 944 O O . SER A 1 118 ? 16.414 -2.611 -24.304 1.00 84.88 118 SER A O 1
ATOM 946 N N . PRO A 1 119 ? 14.900 -3.447 -25.735 1.00 83.00 119 PRO A N 1
ATOM 947 C CA . PRO A 1 119 ? 14.982 -2.322 -26.673 1.00 83.00 119 PRO A CA 1
ATOM 948 C C . PRO A 1 119 ? 14.433 -1.008 -26.092 1.00 83.00 119 PRO A C 1
ATOM 950 O O . PRO A 1 119 ? 14.527 0.043 -26.720 1.00 83.00 119 PRO A O 1
ATOM 953 N N . TYR A 1 120 ? 13.820 -1.058 -24.907 1.00 77.69 120 TYR A N 1
ATOM 954 C CA . TYR A 1 120 ? 13.191 0.089 -24.256 1.00 77.69 120 TYR A CA 1
ATOM 955 C C . TYR A 1 120 ? 14.154 0.883 -23.365 1.00 77.69 120 TYR A C 1
ATOM 957 O O . TYR A 1 120 ? 13.779 1.933 -22.837 1.00 77.69 120 TYR A O 1
ATOM 965 N N . TYR A 1 121 ? 15.389 0.416 -23.177 1.00 70.94 121 TYR A N 1
ATOM 966 C CA . TYR A 1 121 ? 16.417 1.190 -22.489 1.00 70.94 121 TYR A CA 1
ATOM 967 C C . TYR A 1 121 ? 16.901 2.349 -23.389 1.00 70.94 121 TYR A C 1
ATOM 969 O O . TYR A 1 121 ? 17.132 2.122 -24.576 1.00 70.94 121 TYR A O 1
ATOM 977 N N . PRO A 1 122 ? 17.041 3.602 -22.896 1.00 72.06 122 PRO A N 1
ATOM 978 C CA . PRO A 1 122 ? 16.924 4.079 -21.509 1.00 72.06 122 PRO A CA 1
ATOM 979 C C . PRO A 1 122 ? 15.547 4.665 -21.126 1.00 72.06 122 PRO A C 1
ATOM 981 O O . PRO A 1 122 ? 15.388 5.182 -20.019 1.00 72.06 122 PRO A O 1
ATOM 984 N N . LEU A 1 123 ? 14.544 4.605 -22.010 1.00 74.56 123 LEU A N 1
ATOM 985 C CA . LEU A 1 123 ? 13.215 5.214 -21.810 1.00 74.56 123 LEU A CA 1
ATOM 986 C C . LEU A 1 123 ? 12.472 4.681 -20.571 1.00 74.56 123 LEU A C 1
ATOM 988 O O . LEU A 1 123 ? 11.614 5.375 -20.025 1.00 74.56 123 LEU A O 1
ATOM 992 N N . LEU A 1 124 ? 12.822 3.476 -20.110 1.00 74.50 124 LEU A N 1
ATOM 993 C CA . LEU A 1 124 ? 12.310 2.876 -18.873 1.00 74.50 124 LEU A CA 1
ATOM 994 C C . LEU A 1 124 ? 12.566 3.761 -17.646 1.00 74.50 124 LEU A C 1
ATOM 996 O O . LEU A 1 124 ? 11.690 3.914 -16.800 1.00 74.50 124 LEU A O 1
ATOM 1000 N N . VAL A 1 125 ? 13.744 4.392 -17.562 1.00 73.50 125 VAL A N 1
ATOM 1001 C CA . VAL A 1 125 ? 14.159 5.129 -16.360 1.00 73.50 125 VAL A CA 1
ATOM 1002 C C . VAL A 1 125 ? 13.227 6.302 -16.087 1.00 73.50 125 VAL A C 1
ATOM 1004 O O . VAL A 1 125 ? 12.789 6.467 -14.961 1.00 73.50 125 VAL A O 1
ATOM 1007 N N . THR A 1 126 ? 12.904 7.124 -17.084 1.00 77.06 126 THR A N 1
ATOM 1008 C CA . THR A 1 126 ? 12.114 8.347 -16.862 1.00 77.06 126 THR A CA 1
ATOM 1009 C C . THR A 1 126 ? 10.632 8.064 -16.663 1.00 77.06 126 THR A C 1
ATOM 1011 O O . THR A 1 126 ? 9.984 8.752 -15.878 1.00 77.06 126 THR A O 1
ATOM 1014 N N . ARG A 1 127 ? 10.093 7.043 -17.338 1.00 78.25 127 ARG A N 1
ATOM 1015 C CA . ARG A 1 127 ? 8.668 6.694 -17.253 1.00 78.25 127 ARG A CA 1
ATOM 1016 C C . ARG A 1 127 ? 8.290 6.028 -15.932 1.00 78.25 127 ARG A C 1
ATOM 1018 O O . ARG A 1 127 ? 7.155 6.171 -15.491 1.00 78.25 127 ARG A O 1
ATOM 1025 N N . GLU A 1 128 ? 9.224 5.325 -15.295 1.00 87.88 128 GLU A N 1
ATOM 1026 C CA . GLU A 1 128 ? 8.919 4.478 -14.136 1.00 87.88 128 GLU A CA 1
ATOM 1027 C C . GLU A 1 128 ? 9.171 5.152 -12.778 1.00 87.88 128 GLU A C 1
ATOM 1029 O O . GLU A 1 128 ? 8.686 4.657 -11.762 1.00 87.88 128 GLU A O 1
ATOM 1034 N N . MET A 1 129 ? 9.870 6.298 -12.732 1.00 87.00 129 MET A N 1
ATOM 1035 C CA . MET A 1 129 ? 10.212 7.011 -11.479 1.00 87.00 129 MET A CA 1
ATOM 1036 C C . MET A 1 129 ? 8.995 7.377 -10.624 1.00 87.00 129 MET A C 1
ATOM 1038 O O . MET A 1 129 ? 9.085 7.378 -9.393 1.00 87.00 129 MET A O 1
ATOM 1042 N N . ASP A 1 130 ? 7.874 7.686 -11.277 1.00 86.62 130 ASP A N 1
ATOM 1043 C CA . ASP A 1 130 ? 6.646 8.150 -10.630 1.00 86.62 130 ASP A CA 1
ATOM 1044 C C . ASP A 1 130 ? 5.732 7.001 -10.178 1.00 86.62 130 ASP A C 1
ATOM 1046 O O . ASP A 1 130 ? 4.846 7.200 -9.339 1.00 86.62 130 ASP A O 1
ATOM 1050 N N . LEU A 1 131 ? 5.947 5.784 -10.691 1.00 88.94 131 LEU A N 1
ATOM 1051 C CA . LEU A 1 131 ? 5.087 4.635 -10.409 1.00 88.94 131 LEU A CA 1
ATOM 1052 C C . LEU A 1 131 ? 5.025 4.278 -8.919 1.00 88.94 131 LEU A C 1
ATOM 1054 O O . LEU A 1 131 ? 3.905 4.108 -8.424 1.00 88.94 131 LEU A O 1
ATOM 1058 N N . PRO A 1 132 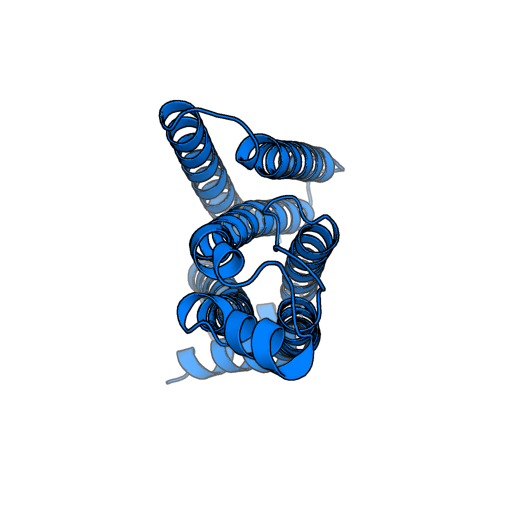? 6.141 4.249 -8.158 1.00 92.88 132 PRO A N 1
ATOM 1059 C CA . PRO A 1 132 ? 6.085 3.998 -6.722 1.00 92.88 132 PRO A CA 1
ATOM 1060 C C . PRO A 1 132 ? 5.120 4.923 -5.983 1.00 92.88 132 PRO A C 1
ATOM 1062 O O . PRO A 1 132 ? 4.401 4.472 -5.092 1.00 92.88 132 PRO A O 1
ATOM 1065 N N . TRP A 1 133 ? 5.049 6.200 -6.361 1.00 89.19 133 TRP A N 1
ATOM 1066 C CA . TRP A 1 133 ? 4.131 7.143 -5.727 1.00 89.19 133 TRP A CA 1
ATOM 1067 C C . TRP A 1 133 ? 2.675 6.785 -6.004 1.00 89.19 133 TRP A C 1
ATOM 1069 O O . TRP A 1 133 ? 1.861 6.795 -5.082 1.00 89.19 133 TRP A O 1
ATOM 1079 N N . SER A 1 134 ? 2.347 6.411 -7.243 1.00 85.31 134 SER A N 1
ATOM 1080 C CA . SER A 1 134 ? 0.993 5.971 -7.603 1.00 85.31 134 SER A CA 1
ATOM 1081 C C . SER A 1 134 ? 0.554 4.737 -6.802 1.00 85.31 134 SER A C 1
ATOM 1083 O O . SER A 1 134 ? -0.564 4.695 -6.286 1.00 85.31 134 SER A O 1
ATOM 1085 N N . TRP A 1 135 ? 1.459 3.777 -6.590 1.00 90.00 135 TRP A N 1
ATOM 1086 C CA . TRP A 1 135 ? 1.183 2.579 -5.796 1.00 90.00 135 TRP A CA 1
ATOM 1087 C C . TRP A 1 135 ? 0.989 2.903 -4.316 1.00 90.00 135 TRP A C 1
ATOM 1089 O O . TRP A 1 135 ? 0.115 2.328 -3.669 1.00 90.00 135 TRP A O 1
ATOM 1099 N N . LEU A 1 136 ? 1.767 3.846 -3.775 1.00 91.00 136 LEU A N 1
ATOM 1100 C CA . LEU A 1 136 ? 1.610 4.300 -2.393 1.00 91.00 136 LEU A CA 1
ATOM 1101 C C . LEU A 1 136 ? 0.245 4.967 -2.171 1.00 91.00 136 LEU A C 1
ATOM 1103 O O . LEU A 1 136 ? -0.408 4.707 -1.161 1.00 91.00 136 LEU A O 1
ATOM 1107 N N . TRP A 1 137 ? -0.215 5.773 -3.133 1.00 86.00 137 TRP A N 1
ATOM 1108 C CA . TRP A 1 137 ? -1.562 6.350 -3.115 1.00 86.00 137 TRP A CA 1
ATOM 1109 C C . TRP A 1 137 ? -2.651 5.277 -3.153 1.00 86.00 137 TRP A C 1
ATOM 1111 O O . TRP A 1 137 ? -3.599 5.341 -2.369 1.00 86.00 137 TRP A O 1
ATOM 1121 N N . ALA A 1 138 ? -2.492 4.263 -4.007 1.00 85.56 138 ALA A N 1
ATOM 1122 C CA . ALA A 1 138 ? -3.414 3.134 -4.064 1.00 85.56 138 ALA A CA 1
ATOM 1123 C C . ALA A 1 138 ? -3.471 2.379 -2.724 1.00 85.56 138 ALA A C 1
ATOM 1125 O O . ALA A 1 138 ? -4.565 2.104 -2.231 1.00 85.56 138 ALA A O 1
ATOM 1126 N N . TYR A 1 139 ? -2.321 2.114 -2.089 1.00 90.81 139 TYR A N 1
ATOM 1127 C CA . TYR A 1 139 ? -2.262 1.530 -0.744 1.00 90.81 139 TYR A CA 1
ATOM 1128 C C . TYR A 1 139 ? -3.017 2.371 0.285 1.00 90.81 139 TYR A C 1
ATOM 1130 O O . TYR A 1 139 ? -3.830 1.828 1.032 1.00 90.81 139 TYR A O 1
ATOM 1138 N N . ALA A 1 140 ? -2.752 3.680 0.334 1.00 89.06 140 ALA A N 1
ATOM 1139 C CA . ALA A 1 140 ? -3.364 4.580 1.308 1.00 89.06 140 ALA A CA 1
ATOM 1140 C C . ALA A 1 140 ? -4.896 4.563 1.205 1.00 89.06 140 ALA A C 1
ATOM 1142 O O . ALA A 1 140 ? -5.582 4.395 2.216 1.00 89.06 140 ALA A O 1
ATOM 1143 N N . LEU A 1 141 ? -5.418 4.656 -0.020 1.00 84.56 141 LEU A N 1
ATOM 1144 C CA . LEU A 1 141 ? -6.851 4.639 -0.285 1.00 84.56 141 LEU A CA 1
ATOM 1145 C C . LEU A 1 141 ? -7.469 3.274 0.053 1.00 84.56 141 LEU A C 1
ATOM 1147 O O . LEU A 1 141 ? -8.402 3.200 0.853 1.00 84.56 141 LEU A O 1
ATOM 1151 N N . LEU A 1 142 ? -6.926 2.183 -0.499 1.00 86.25 142 LEU A N 1
ATOM 1152 C CA . LEU A 1 142 ? -7.459 0.832 -0.294 1.00 86.25 142 LEU A CA 1
ATOM 1153 C C . LEU A 1 142 ? -7.475 0.441 1.186 1.00 86.25 142 LEU A C 1
ATOM 1155 O O . LEU A 1 142 ?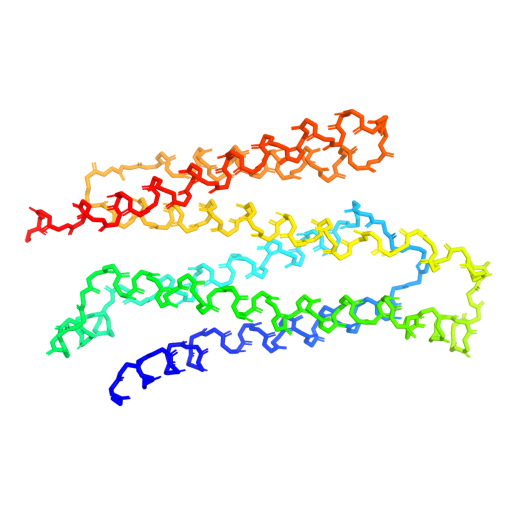 -8.486 -0.056 1.680 1.00 86.25 142 LEU A O 1
ATOM 1159 N N . LEU A 1 143 ? -6.384 0.682 1.914 1.00 89.56 143 LEU A N 1
ATOM 1160 C CA . LEU A 1 143 ? -6.288 0.301 3.322 1.00 89.56 143 LEU A CA 1
ATOM 1161 C C . LEU A 1 143 ? -7.199 1.131 4.214 1.00 89.56 143 LEU A C 1
ATOM 1163 O O . LEU A 1 143 ? -7.843 0.559 5.090 1.00 89.56 143 LEU A O 1
ATOM 1167 N N . ALA A 1 144 ? -7.314 2.443 3.985 1.00 86.38 144 ALA A N 1
ATOM 1168 C CA . ALA A 1 144 ? -8.258 3.266 4.736 1.00 86.38 144 ALA A CA 1
ATOM 1169 C C . ALA A 1 144 ? -9.695 2.747 4.577 1.00 86.38 144 ALA A C 1
ATOM 1171 O O . ALA A 1 144 ? -10.441 2.650 5.554 1.00 86.38 144 ALA A O 1
ATOM 1172 N N . MET A 1 145 ? -10.061 2.336 3.362 1.00 83.25 145 MET A N 1
ATOM 1173 C CA . MET A 1 145 ? -11.388 1.804 3.066 1.00 83.25 145 MET A CA 1
ATOM 1174 C C . MET A 1 145 ? -11.608 0.400 3.626 1.00 83.25 145 MET A C 1
ATOM 1176 O O . MET A 1 145 ? -12.650 0.144 4.230 1.00 83.25 145 MET A O 1
ATOM 1180 N N . PHE A 1 146 ? -10.638 -0.507 3.493 1.00 85.00 146 PHE A N 1
ATOM 1181 C CA . PHE A 1 146 ? -10.750 -1.845 4.074 1.00 85.00 146 PHE A CA 1
ATOM 1182 C C . PHE A 1 146 ? -10.801 -1.811 5.595 1.00 85.00 146 PHE A C 1
ATOM 1184 O O . PHE A 1 146 ? -11.614 -2.522 6.185 1.00 85.00 146 PHE A O 1
ATOM 1191 N N . HIS A 1 147 ? -10.005 -0.952 6.230 1.00 83.94 147 HIS A N 1
ATOM 1192 C CA . HIS A 1 147 ? -10.032 -0.771 7.677 1.00 83.94 147 HIS A CA 1
ATOM 1193 C C . HIS A 1 147 ? -11.370 -0.204 8.139 1.00 83.94 147 HIS A C 1
ATOM 1195 O O . HIS A 1 147 ? -11.962 -0.746 9.071 1.00 83.94 147 HIS A O 1
ATOM 1201 N N . TYR A 1 148 ? -11.900 0.813 7.450 1.00 81.44 148 TYR A N 1
ATOM 1202 C CA . TYR A 1 148 ? -13.241 1.336 7.718 1.00 81.44 148 TYR A CA 1
ATOM 1203 C C . TYR A 1 148 ? -14.307 0.236 7.632 1.00 81.44 148 TYR A C 1
ATOM 1205 O O . TYR A 1 148 ? -15.093 0.043 8.561 1.00 81.44 148 TYR A O 1
ATOM 1213 N N . VAL A 1 149 ? -14.318 -0.527 6.537 1.00 78.88 149 VAL A N 1
ATOM 1214 C CA . VAL A 1 149 ? -15.335 -1.561 6.313 1.00 78.88 149 VAL A CA 1
ATOM 1215 C C . VAL A 1 149 ? -15.204 -2.690 7.320 1.00 78.88 149 VAL A C 1
ATOM 1217 O O . VAL A 1 149 ? -16.210 -3.224 7.786 1.00 78.88 149 VAL A O 1
ATOM 1220 N N . TRP A 1 150 ? -13.981 -3.054 7.685 1.00 76.94 150 TRP A N 1
ATOM 1221 C CA . TRP A 1 150 ? -13.755 -4.078 8.685 1.00 76.94 150 TRP A CA 1
ATOM 1222 C C . TRP A 1 150 ? -14.277 -3.655 10.064 1.00 76.94 150 TRP A C 1
ATOM 1224 O O . TRP A 1 150 ? -15.039 -4.413 10.665 1.00 76.94 150 TRP A O 1
ATOM 1234 N N . ILE A 1 151 ? -13.970 -2.436 10.525 1.00 76.50 151 ILE A N 1
ATOM 1235 C CA . ILE A 1 151 ? -14.556 -1.887 11.760 1.00 76.50 151 ILE A CA 1
ATOM 1236 C C . ILE A 1 151 ? -16.080 -1.856 11.658 1.00 76.50 151 ILE A C 1
ATOM 1238 O O . ILE A 1 151 ? -16.782 -2.174 12.611 1.00 76.50 151 ILE A O 1
ATOM 1242 N N . ARG A 1 152 ? -16.622 -1.494 10.494 1.00 75.31 152 ARG A N 1
ATOM 1243 C CA . ARG A 1 152 ? -18.069 -1.424 10.316 1.00 75.31 152 ARG A CA 1
ATOM 1244 C C . ARG A 1 152 ? -18.732 -2.796 10.414 1.00 75.31 152 ARG A C 1
ATOM 1246 O O . ARG A 1 152 ? -19.726 -2.934 11.117 1.00 75.31 152 ARG A O 1
ATOM 1253 N N . ARG A 1 153 ? -18.152 -3.820 9.779 1.00 72.19 153 ARG A N 1
ATOM 1254 C CA . ARG A 1 153 ? -18.577 -5.226 9.922 1.00 72.19 153 ARG A CA 1
ATOM 1255 C C . ARG A 1 153 ? -18.435 -5.736 11.353 1.00 72.19 153 ARG A C 1
ATOM 1257 O O . ARG A 1 153 ? -19.037 -6.746 11.699 1.00 72.19 153 ARG A O 1
ATOM 1264 N N . ALA A 1 154 ? -17.621 -5.070 12.167 1.00 70.88 154 ALA A N 1
ATOM 1265 C CA . ALA A 1 154 ? -17.455 -5.411 13.560 1.00 70.88 154 ALA A CA 1
ATOM 1266 C C . ALA A 1 154 ? -18.591 -4.930 14.472 1.00 70.88 154 ALA A C 1
ATOM 1268 O O . ALA A 1 154 ? -18.693 -5.391 15.606 1.00 70.88 154 ALA A O 1
ATOM 1269 N N . GLN A 1 155 ? -19.480 -4.065 13.997 1.00 72.12 155 GLN A N 1
ATOM 1270 C CA . GLN A 1 155 ? -20.536 -3.530 14.842 1.00 72.12 155 GLN A CA 1
ATOM 1271 C C . GLN A 1 155 ? -21.758 -4.466 14.899 1.00 72.12 155 GLN A C 1
ATOM 1273 O O . GLN A 1 155 ? -22.201 -4.944 13.856 1.00 72.12 155 GLN A O 1
ATOM 1278 N N . PRO A 1 156 ? -22.339 -4.698 16.091 1.00 59.53 156 PRO A N 1
ATOM 1279 C CA . PRO A 1 156 ? -23.453 -5.633 16.292 1.00 59.53 156 PRO A CA 1
ATOM 1280 C C . PRO A 1 156 ? -24.774 -5.224 15.613 1.00 59.53 156 PRO A C 1
ATOM 1282 O O . PRO A 1 156 ? -25.632 -6.072 15.401 1.00 59.53 156 PRO A O 1
ATOM 1285 N N . THR A 1 157 ? -24.961 -3.950 15.244 1.00 61.97 157 THR A N 1
ATOM 1286 C CA . THR A 1 157 ? -26.284 -3.413 14.869 1.00 61.97 157 THR A CA 1
ATOM 1287 C C . THR A 1 157 ? -26.523 -3.135 13.382 1.00 61.97 157 THR A C 1
ATOM 1289 O O . THR A 1 157 ? -27.586 -2.601 13.066 1.00 61.97 157 THR A O 1
ATOM 1292 N N . ARG A 1 158 ? -25.622 -3.457 12.433 1.00 58.12 158 ARG A N 1
ATOM 1293 C CA . ARG A 1 158 ? -25.874 -3.132 11.004 1.00 58.12 158 ARG A CA 1
ATOM 1294 C C . ARG A 1 158 ? -25.417 -4.176 9.982 1.00 58.12 158 ARG A C 1
ATOM 1296 O O . ARG A 1 158 ? -24.263 -4.593 9.955 1.00 58.12 158 ARG A O 1
ATOM 1303 N N . GLY A 1 159 ? -26.364 -4.528 9.103 1.00 51.78 159 GLY A N 1
ATOM 1304 C CA . GLY A 1 159 ? -26.197 -5.373 7.920 1.00 51.78 159 GLY A CA 1
ATOM 1305 C C . GLY A 1 159 ? -25.469 -4.686 6.757 1.00 51.78 159 GLY A C 1
ATOM 1306 O O . GLY A 1 159 ? -25.132 -3.513 6.845 1.00 51.78 159 GLY A O 1
ATOM 1307 N N . SER A 1 160 ? -25.216 -5.484 5.710 1.00 54.50 160 SER A N 1
ATOM 1308 C CA . SER A 1 160 ? -24.600 -5.298 4.368 1.00 54.50 160 SER A CA 1
ATOM 1309 C C . SER A 1 160 ? -24.041 -3.946 3.839 1.00 54.50 160 SER A C 1
ATOM 1311 O O . SER A 1 160 ? -23.291 -3.985 2.863 1.00 54.50 160 SER A O 1
ATOM 1313 N N . GLU A 1 161 ? -24.276 -2.779 4.449 1.00 56.22 161 GLU A N 1
ATOM 1314 C CA . GLU A 1 161 ? -23.849 -1.436 3.995 1.00 56.22 161 GLU A CA 1
ATOM 1315 C C . GLU A 1 161 ? -22.330 -1.291 3.782 1.00 56.22 161 GLU A C 1
ATOM 1317 O O . GLU A 1 161 ? -21.877 -0.494 2.959 1.00 56.22 161 GLU A O 1
ATOM 1322 N N . GLY A 1 162 ? -21.515 -2.097 4.473 1.00 56.59 162 GLY A N 1
ATOM 1323 C CA . GLY A 1 162 ? -20.063 -2.120 4.266 1.00 56.59 162 GLY A CA 1
ATOM 1324 C C . GLY A 1 162 ? -19.658 -2.519 2.840 1.00 56.59 162 GLY A C 1
ATOM 1325 O O . GLY A 1 162 ? -18.618 -2.079 2.357 1.00 56.59 162 GLY A O 1
ATOM 1326 N N . ALA A 1 163 ? -20.481 -3.306 2.136 1.00 57.75 163 ALA A N 1
ATOM 1327 C CA . ALA A 1 163 ? -20.225 -3.694 0.749 1.00 57.75 163 ALA A CA 1
ATOM 1328 C C . ALA A 1 163 ? -20.297 -2.498 -0.214 1.00 57.75 163 ALA A C 1
ATOM 1330 O O . ALA A 1 163 ? -19.480 -2.411 -1.127 1.00 57.75 163 ALA A O 1
ATOM 1331 N N . PHE A 1 164 ? -21.202 -1.543 0.031 1.00 60.34 164 PHE A N 1
ATOM 1332 C CA . PHE A 1 164 ? -21.326 -0.327 -0.776 1.00 60.34 164 PHE A CA 1
ATOM 1333 C C . PHE A 1 164 ? -20.085 0.563 -0.649 1.00 60.34 164 PHE A C 1
ATOM 1335 O O . PHE A 1 164 ? -19.560 1.039 -1.649 1.00 60.34 164 PHE A O 1
ATOM 1342 N N . SER A 1 165 ? -19.549 0.714 0.566 1.00 59.97 165 SER A N 1
ATOM 1343 C CA . SER A 1 165 ? -18.316 1.483 0.790 1.00 59.97 165 SER A CA 1
ATOM 1344 C C . SER A 1 165 ? -17.109 0.844 0.089 1.00 59.97 165 SER A C 1
ATOM 1346 O O . SER A 1 165 ? -16.356 1.555 -0.566 1.00 59.97 165 SER A O 1
ATOM 1348 N N . ILE A 1 166 ? -16.954 -0.490 0.145 1.00 62.44 166 ILE A N 1
ATOM 1349 C CA . ILE A 1 166 ? -15.917 -1.208 -0.629 1.00 62.44 166 ILE A CA 1
ATOM 1350 C C . ILE A 1 166 ? -16.116 -0.989 -2.131 1.00 62.44 166 ILE A C 1
ATOM 1352 O O . ILE A 1 166 ? -15.148 -0.714 -2.831 1.00 62.44 166 ILE A O 1
ATOM 1356 N N . ALA A 1 167 ? -17.349 -1.113 -2.629 1.00 61.47 167 ALA A N 1
ATOM 1357 C CA . ALA A 1 167 ? -17.654 -0.975 -4.049 1.00 61.47 167 ALA A CA 1
ATOM 1358 C C . ALA A 1 167 ? -17.329 0.434 -4.568 1.00 61.47 167 ALA A C 1
ATOM 1360 O O . ALA A 1 167 ? -16.657 0.562 -5.586 1.00 61.47 167 ALA A O 1
ATOM 1361 N N . VAL A 1 168 ? -17.711 1.483 -3.833 1.00 64.88 168 VAL A N 1
ATOM 1362 C CA . VAL A 1 168 ? -17.332 2.869 -4.152 1.00 64.88 168 VAL A CA 1
ATOM 1363 C C . VAL A 1 168 ? -15.813 3.027 -4.134 1.00 64.88 168 VAL A C 1
ATOM 1365 O O . VAL A 1 168 ? -15.252 3.635 -5.036 1.00 64.88 168 VAL A O 1
ATOM 1368 N N . GLY A 1 169 ? -15.127 2.421 -3.166 1.00 61.00 169 GLY A N 1
ATOM 1369 C CA . GLY A 1 169 ? -13.668 2.454 -3.094 1.00 61.00 169 GLY A CA 1
ATOM 1370 C C . GLY A 1 169 ? -12.967 1.802 -4.260 1.00 61.00 169 GLY A C 1
ATOM 1371 O O . GLY A 1 169 ? -12.047 2.377 -4.828 1.00 61.00 169 GLY A O 1
ATOM 1372 N N . LEU A 1 170 ? -13.435 0.621 -4.645 1.00 65.31 170 LEU A N 1
ATOM 1373 C CA . LEU A 1 170 ? -12.947 -0.101 -5.811 1.00 65.31 170 LEU A CA 1
ATOM 1374 C C . LEU A 1 170 ? -13.201 0.679 -7.100 1.00 65.31 170 LEU A C 1
ATOM 1376 O O . LEU A 1 170 ? -12.307 0.747 -7.935 1.00 65.31 170 LEU A O 1
ATOM 1380 N N . VAL A 1 171 ? -14.375 1.298 -7.252 1.00 64.06 171 VAL A N 1
ATOM 1381 C CA . VAL A 1 171 ? -14.697 2.148 -8.409 1.00 64.06 171 VAL A CA 1
ATOM 1382 C C . VAL A 1 171 ? -13.798 3.381 -8.448 1.00 64.06 171 VAL A C 1
ATOM 1384 O O . VAL A 1 171 ? -13.295 3.734 -9.511 1.00 64.06 171 VAL A O 1
ATOM 1387 N N . VAL A 1 172 ? -13.543 4.008 -7.300 1.00 63.31 172 VAL A N 1
ATOM 1388 C CA . VAL A 1 172 ? -12.656 5.170 -7.210 1.00 63.31 172 VAL A CA 1
ATOM 1389 C C . VAL A 1 172 ? -11.217 4.775 -7.526 1.00 63.31 172 VAL A C 1
ATOM 1391 O O . VAL A 1 172 ? -10.627 5.422 -8.378 1.00 63.31 172 VAL A O 1
ATOM 1394 N N . VAL A 1 173 ? -10.691 3.688 -6.944 1.00 62.78 173 VAL A N 1
ATOM 1395 C CA . VAL A 1 173 ? -9.351 3.138 -7.239 1.00 62.78 173 VAL A CA 1
ATOM 1396 C C . VAL A 1 173 ? -9.219 2.759 -8.715 1.00 62.78 173 VAL A C 1
ATOM 1398 O O . VAL A 1 173 ? -8.228 3.098 -9.355 1.00 62.78 173 VAL A O 1
ATOM 1401 N N . ALA A 1 174 ? -10.225 2.101 -9.292 1.00 61.91 174 ALA A N 1
ATOM 1402 C CA . ALA A 1 174 ? -10.250 1.791 -10.718 1.00 61.91 174 ALA A CA 1
ATOM 1403 C C . ALA A 1 174 ? -10.235 3.075 -11.569 1.00 61.91 174 ALA A C 1
ATOM 1405 O O . ALA A 1 174 ? -9.458 3.178 -12.516 1.00 61.91 174 ALA A O 1
ATOM 1406 N N . GLY A 1 175 ? -11.020 4.087 -11.188 1.00 60.16 175 GLY A N 1
ATOM 1407 C CA . GLY A 1 175 ? -11.007 5.412 -11.808 1.00 60.16 175 GLY A CA 1
ATOM 1408 C C . GLY A 1 175 ? -9.644 6.100 -11.700 1.00 60.16 175 GLY A C 1
ATOM 1409 O O . GLY A 1 175 ? -9.183 6.689 -12.674 1.00 60.16 175 GLY A O 1
ATOM 1410 N N . THR A 1 176 ? -8.956 5.968 -10.563 1.00 56.06 176 THR A N 1
ATOM 1411 C CA . THR A 1 176 ? -7.595 6.468 -10.333 1.00 56.06 176 THR A CA 1
ATOM 1412 C C . THR A 1 176 ? -6.595 5.888 -11.323 1.00 56.06 176 THR A C 1
ATOM 1414 O O . THR A 1 176 ? -5.817 6.614 -11.937 1.00 56.06 176 THR A O 1
ATOM 1417 N N . LEU A 1 177 ? -6.613 4.565 -11.467 1.00 56.94 177 LEU A N 1
ATOM 1418 C CA . LEU A 1 177 ? -5.655 3.821 -12.276 1.00 56.94 177 LEU A CA 1
ATOM 1419 C C . LEU A 1 177 ? -5.855 4.108 -13.766 1.00 56.94 177 LEU A C 1
ATOM 1421 O O . LEU A 1 177 ? -4.885 4.231 -14.508 1.00 56.94 177 LEU A O 1
ATOM 1425 N N . VAL A 1 178 ? -7.105 4.321 -14.184 1.00 55.97 178 VAL A N 1
ATOM 1426 C CA . VAL A 1 178 ? -7.453 4.771 -15.540 1.00 55.97 178 VAL A CA 1
ATOM 1427 C C . VAL A 1 178 ? -7.065 6.243 -15.769 1.00 55.97 178 VAL A C 1
ATOM 1429 O O . VAL A 1 178 ? -6.602 6.602 -16.851 1.00 55.97 178 VAL A O 1
ATOM 1432 N N . SER A 1 179 ? -7.187 7.092 -14.746 1.00 54.00 179 SER A N 1
ATOM 1433 C CA . SER A 1 179 ? -6.926 8.540 -14.805 1.00 54.00 179 SER A CA 1
ATOM 1434 C C . SER A 1 179 ? -5.457 8.919 -15.007 1.00 54.00 179 SER A C 1
ATOM 1436 O O . SER A 1 179 ? -5.171 9.932 -15.647 1.00 54.00 179 SER A O 1
ATOM 1438 N N . PHE A 1 180 ? -4.513 8.110 -14.513 1.00 56.94 180 PHE A N 1
ATOM 1439 C CA . PHE A 1 180 ? -3.073 8.350 -14.705 1.00 56.94 180 PHE A CA 1
ATOM 1440 C C . PHE A 1 180 ? -2.610 8.207 -16.157 1.00 56.94 180 PHE A C 1
ATOM 1442 O O . PHE A 1 180 ? -1.459 8.516 -16.461 1.00 56.94 180 PHE A O 1
ATOM 1449 N N . ARG A 1 181 ? -3.489 7.759 -17.058 1.00 52.50 181 ARG A N 1
ATOM 1450 C CA . ARG A 1 181 ? -3.171 7.657 -18.472 1.00 52.50 181 ARG A CA 1
ATOM 1451 C C . ARG A 1 181 ? -3.079 9.047 -19.115 1.00 52.50 181 ARG A C 1
ATOM 1453 O O . ARG A 1 181 ? -2.127 9.265 -19.850 1.00 52.50 181 ARG A O 1
ATOM 1460 N N . TRP A 1 182 ? -4.003 9.984 -18.847 1.00 49.06 182 TRP A N 1
ATOM 1461 C CA . TRP A 1 182 ? -4.422 10.935 -19.900 1.00 49.06 182 TRP A CA 1
ATOM 1462 C C . TRP A 1 182 ? -4.808 12.380 -19.509 1.00 49.06 182 TRP A C 1
ATOM 1464 O O . TRP A 1 182 ? -5.593 12.990 -20.234 1.00 49.06 182 TRP A O 1
ATOM 1474 N N . HIS A 1 183 ? -4.263 13.007 -18.457 1.00 58.69 183 HIS A N 1
ATOM 1475 C CA . HIS A 1 183 ? -4.675 14.391 -18.151 1.00 58.69 183 HIS A CA 1
ATOM 1476 C C . HIS A 1 183 ? -3.574 15.379 -17.763 1.00 58.69 183 HIS A C 1
ATOM 1478 O O . HIS A 1 183 ? -2.556 15.032 -17.174 1.00 58.69 183 HIS A O 1
ATOM 1484 N N . ALA A 1 184 ? -3.853 16.641 -18.102 1.00 71.12 184 ALA A N 1
ATOM 1485 C CA . ALA A 1 184 ? -3.120 17.827 -17.692 1.00 71.12 184 ALA A CA 1
ATOM 1486 C C . ALA A 1 184 ? -2.947 17.899 -16.165 1.00 71.12 184 ALA A C 1
ATOM 1488 O O . ALA A 1 184 ? -3.796 17.418 -15.410 1.00 71.12 184 ALA A O 1
ATOM 1489 N N . ASP A 1 185 ? -1.872 18.554 -15.719 1.00 79.25 185 ASP A N 1
ATOM 1490 C CA . ASP A 1 185 ? -1.431 18.586 -14.316 1.00 79.25 185 ASP A CA 1
ATOM 1491 C C . ASP A 1 185 ? -2.541 18.952 -13.320 1.00 79.25 185 ASP A C 1
ATOM 1493 O O . ASP A 1 185 ? -2.611 18.397 -12.222 1.00 79.25 185 ASP A O 1
ATOM 1497 N N . TRP A 1 186 ? -3.467 19.828 -13.718 1.00 79.69 186 TRP A N 1
ATOM 1498 C CA . TRP A 1 186 ? -4.597 20.234 -12.881 1.00 79.69 186 TRP A CA 1
ATOM 1499 C C . TRP A 1 186 ? -5.497 19.054 -12.478 1.00 79.69 186 TRP A C 1
ATOM 1501 O O . TRP A 1 186 ? -5.937 18.984 -11.332 1.00 79.69 186 TRP A O 1
ATOM 1511 N N . PHE A 1 187 ? -5.744 18.096 -13.374 1.00 76.50 187 PHE A N 1
ATOM 1512 C CA . PHE A 1 187 ? -6.609 16.949 -13.092 1.00 76.50 187 PHE A CA 1
ATOM 1513 C C . PHE A 1 187 ? -5.935 15.970 -12.131 1.00 76.50 187 PHE A C 1
ATOM 1515 O O . PHE A 1 187 ? -6.582 15.445 -11.221 1.00 76.50 187 PHE A O 1
ATOM 1522 N N . ARG A 1 188 ? -4.615 15.775 -12.280 1.00 75.19 188 ARG A N 1
ATOM 1523 C CA . ARG A 1 188 ? -3.794 15.009 -11.330 1.00 75.19 188 ARG A CA 1
ATOM 1524 C C . ARG A 1 188 ? -3.895 15.623 -9.934 1.00 75.19 188 ARG A C 1
ATOM 1526 O O . ARG A 1 188 ? -4.140 14.896 -8.976 1.00 75.19 188 ARG A O 1
ATOM 1533 N N . ILE A 1 189 ? -3.773 16.949 -9.821 1.00 81.19 189 ILE A N 1
ATOM 1534 C CA . ILE A 1 189 ? -3.889 17.666 -8.541 1.00 81.19 189 ILE A CA 1
ATOM 1535 C C . ILE A 1 189 ? -5.274 17.461 -7.918 1.00 81.19 189 ILE A C 1
ATOM 1537 O O . ILE A 1 189 ? -5.357 17.043 -6.764 1.00 81.19 189 ILE A O 1
ATOM 1541 N N . VAL A 1 190 ? -6.355 17.699 -8.671 1.00 80.25 190 VAL A N 1
ATOM 1542 C CA . VAL A 1 190 ? -7.735 17.517 -8.180 1.00 80.25 190 VAL A CA 1
ATOM 1543 C C . VAL A 1 190 ? -7.952 16.092 -7.679 1.00 80.25 190 VAL A C 1
ATOM 1545 O O . VAL A 1 190 ? -8.466 15.885 -6.581 1.00 80.25 190 VAL A O 1
ATOM 1548 N N . THR A 1 191 ? -7.499 15.109 -8.450 1.00 76.44 191 THR A N 1
ATOM 1549 C CA . THR A 1 191 ? -7.631 13.690 -8.119 1.00 76.44 191 THR A CA 1
ATOM 1550 C C . THR A 1 191 ? -6.872 13.337 -6.833 1.00 76.44 191 THR A C 1
ATOM 1552 O O . THR A 1 191 ? -7.438 12.717 -5.932 1.00 76.44 191 THR A O 1
ATOM 1555 N N . CYS A 1 192 ? -5.629 13.810 -6.683 1.00 78.75 192 CYS A N 1
ATOM 1556 C CA . CYS A 1 192 ? -4.853 13.647 -5.450 1.00 78.75 192 CYS A CA 1
ATOM 1557 C C . CYS A 1 192 ? -5.548 14.280 -4.233 1.00 78.75 192 CYS A C 1
ATOM 1559 O O . CYS A 1 192 ? -5.587 13.672 -3.163 1.00 78.75 192 CYS A O 1
ATOM 1561 N N . VAL A 1 193 ? -6.119 15.482 -4.383 1.00 82.56 193 VAL A N 1
ATOM 1562 C CA . VAL A 1 193 ? -6.841 16.173 -3.300 1.00 82.56 193 VAL A CA 1
ATOM 1563 C C . VAL A 1 193 ? -8.076 15.380 -2.876 1.00 82.56 193 VAL A C 1
ATOM 1565 O O . VAL A 1 193 ? -8.262 15.134 -1.683 1.00 82.56 193 VAL A O 1
ATOM 1568 N N . LEU A 1 194 ? -8.890 14.926 -3.833 1.00 80.19 194 LEU A N 1
ATOM 1569 C CA . LEU A 1 194 ? -10.079 14.121 -3.549 1.00 80.19 194 LEU A CA 1
ATOM 1570 C C . LEU A 1 194 ? -9.719 12.817 -2.825 1.00 80.19 194 LEU A C 1
ATOM 1572 O O . LEU A 1 194 ? -10.388 12.459 -1.855 1.00 80.19 194 LEU A O 1
ATOM 1576 N N . PHE A 1 195 ? -8.631 12.143 -3.209 1.00 76.81 195 PHE A N 1
ATOM 1577 C CA . PHE A 1 195 ? -8.172 10.953 -2.483 1.00 76.81 195 PHE A CA 1
ATOM 1578 C C . PHE A 1 195 ? -7.650 11.258 -1.095 1.00 76.81 195 PHE A C 1
ATOM 1580 O O . PHE A 1 195 ? -7.914 10.481 -0.178 1.00 76.81 195 PHE A O 1
ATOM 1587 N N . GLY A 1 196 ? -6.934 12.368 -0.921 1.00 80.69 196 GLY A N 1
ATOM 1588 C CA . GLY A 1 196 ? -6.520 12.825 0.399 1.00 80.69 196 GLY A CA 1
ATOM 1589 C C . GLY A 1 196 ? -7.734 12.978 1.315 1.00 80.69 196 GLY A C 1
ATOM 1590 O O . GLY A 1 196 ? -7.768 12.395 2.398 1.00 80.69 196 GLY A O 1
ATOM 1591 N N . ILE A 1 197 ? -8.776 13.662 0.834 1.00 81.31 197 ILE A N 1
ATOM 1592 C CA . ILE A 1 197 ? -10.039 13.846 1.561 1.00 81.31 197 ILE A CA 1
ATOM 1593 C C . ILE A 1 197 ? -10.707 12.497 1.856 1.00 81.31 197 ILE A C 1
ATOM 1595 O O . ILE A 1 197 ? -11.055 12.233 3.006 1.00 81.31 197 ILE A O 1
ATOM 1599 N N . MET A 1 198 ? -10.861 11.618 0.864 1.00 79.25 198 MET A N 1
ATOM 1600 C CA . MET A 1 198 ? -11.466 10.292 1.055 1.00 79.25 198 MET A CA 1
ATOM 1601 C C . MET A 1 198 ? -10.695 9.427 2.060 1.00 79.25 198 MET A C 1
ATOM 1603 O O . MET A 1 198 ? -11.293 8.791 2.922 1.00 79.25 198 MET A O 1
ATOM 1607 N N . THR A 1 199 ? -9.366 9.428 1.992 1.00 82.69 199 THR A N 1
ATOM 1608 C CA . THR A 1 199 ? -8.508 8.653 2.897 1.00 82.69 199 THR A CA 1
ATOM 1609 C C . THR A 1 199 ? -8.631 9.176 4.326 1.00 82.69 199 THR A C 1
ATOM 1611 O O . THR A 1 199 ? -8.871 8.403 5.253 1.00 82.69 199 THR A O 1
ATOM 1614 N N . ILE A 1 200 ? -8.527 10.496 4.515 1.00 84.62 200 ILE A N 1
ATOM 1615 C CA . ILE A 1 200 ? -8.645 11.137 5.831 1.00 84.62 200 ILE A CA 1
ATOM 1616 C C . ILE A 1 200 ? -10.033 10.895 6.424 1.00 84.62 200 ILE A C 1
ATOM 1618 O O . ILE A 1 200 ? -10.143 10.505 7.585 1.00 84.62 200 ILE A O 1
ATOM 1622 N N . THR A 1 201 ? -11.091 11.087 5.635 1.00 80.12 201 THR A N 1
ATOM 1623 C CA . THR A 1 201 ? -12.470 10.867 6.093 1.00 80.12 201 THR A CA 1
ATOM 1624 C C . THR A 1 201 ? -12.721 9.405 6.449 1.00 80.12 201 THR A C 1
ATOM 1626 O O . THR A 1 201 ? -13.290 9.148 7.506 1.00 80.12 201 THR A O 1
ATOM 1629 N N . ALA A 1 202 ? -12.237 8.445 5.654 1.00 80.62 202 ALA A N 1
ATOM 1630 C CA . ALA A 1 202 ? -12.356 7.020 5.959 1.00 80.62 202 ALA A CA 1
ATOM 1631 C C . ALA A 1 202 ? -11.605 6.635 7.245 1.00 80.62 202 ALA A C 1
ATOM 1633 O O . ALA A 1 202 ? -12.158 5.931 8.092 1.00 80.62 202 ALA A O 1
ATOM 1634 N N . LEU A 1 203 ? -10.382 7.141 7.443 1.00 84.25 203 LEU A N 1
ATOM 1635 C CA . LEU A 1 203 ? -9.607 6.902 8.664 1.00 84.25 203 LEU A CA 1
ATOM 1636 C C . LEU A 1 203 ? -10.258 7.541 9.894 1.00 84.25 203 LEU A C 1
ATOM 1638 O O . LEU A 1 203 ? -10.323 6.916 10.955 1.00 84.25 203 LEU A O 1
ATOM 1642 N N . TRP A 1 204 ? -10.760 8.769 9.763 1.00 83.50 204 TRP A N 1
ATOM 1643 C CA . TRP A 1 204 ? -11.434 9.472 10.851 1.00 83.50 204 TRP A CA 1
ATOM 1644 C C . TRP A 1 204 ? -12.754 8.796 11.223 1.00 83.50 204 TRP A C 1
ATOM 1646 O O . TRP A 1 204 ? -12.988 8.510 12.397 1.00 83.50 204 TRP A O 1
ATOM 1656 N N . ALA A 1 205 ? -13.577 8.456 10.228 1.00 80.62 205 ALA A N 1
ATOM 1657 C CA . ALA A 1 205 ? -14.816 7.718 10.431 1.00 80.62 205 ALA A CA 1
ATOM 1658 C C . ALA A 1 205 ? -14.541 6.329 11.022 1.00 80.62 205 ALA A C 1
ATOM 1660 O O . ALA A 1 205 ? -15.241 5.904 11.937 1.00 80.62 205 ALA A O 1
ATOM 1661 N N . GLY A 1 206 ? -13.483 5.649 10.571 1.00 81.06 206 GLY A N 1
ATOM 1662 C CA . GLY A 1 206 ? -13.038 4.381 11.140 1.00 81.06 206 GLY A CA 1
ATOM 1663 C C . GLY A 1 206 ? -12.659 4.515 12.616 1.00 81.06 206 GLY A C 1
ATOM 1664 O O . GLY A 1 206 ? -13.144 3.753 13.451 1.00 81.06 206 GLY A O 1
ATOM 1665 N N . ARG A 1 207 ? -11.878 5.541 12.971 1.00 82.56 207 ARG A N 1
ATOM 1666 C CA . ARG A 1 207 ? -11.529 5.837 14.369 1.00 82.56 207 ARG A CA 1
ATOM 1667 C C . ARG A 1 207 ? -12.764 6.142 15.220 1.00 82.56 207 ARG A C 1
ATOM 1669 O O . ARG A 1 207 ? -12.873 5.632 16.332 1.00 82.56 207 ARG A O 1
ATOM 1676 N N . ALA A 1 208 ? -13.692 6.953 14.714 1.00 82.00 208 ALA A N 1
ATOM 1677 C CA . ALA A 1 208 ? -14.933 7.276 15.414 1.00 82.00 208 ALA A CA 1
ATOM 1678 C C . ALA A 1 208 ? -15.782 6.015 15.651 1.00 82.00 208 ALA A C 1
ATOM 1680 O O . ALA A 1 208 ? -16.218 5.763 16.773 1.00 82.00 208 ALA A O 1
ATOM 1681 N N . LEU A 1 209 ? -15.941 5.171 14.627 1.00 77.88 209 LEU A N 1
ATOM 1682 C CA . LEU A 1 209 ? -16.650 3.895 14.739 1.00 77.88 209 LEU A CA 1
ATOM 1683 C C . LEU A 1 209 ? -15.969 2.943 15.726 1.00 77.88 209 LEU A C 1
ATOM 1685 O O . LEU A 1 209 ? -16.659 2.277 16.501 1.00 77.88 209 LEU A O 1
ATOM 1689 N N . HIS A 1 210 ? -14.636 2.908 15.745 1.00 77.81 210 HIS A N 1
ATOM 1690 C CA . HIS A 1 210 ? -13.876 2.078 16.674 1.00 77.81 210 HIS A CA 1
ATOM 1691 C C . HIS A 1 210 ? -14.178 2.423 18.138 1.00 77.81 210 HIS A C 1
ATOM 1693 O O . HIS A 1 210 ? -14.329 1.522 18.962 1.00 77.81 210 HIS A O 1
ATOM 1699 N N . ARG A 1 211 ? -14.364 3.713 18.445 1.00 77.69 211 ARG A N 1
ATOM 1700 C CA . ARG A 1 211 ? -14.809 4.173 19.769 1.00 77.69 211 ARG A CA 1
ATOM 1701 C C . ARG A 1 211 ? -16.253 3.771 20.069 1.00 77.69 211 ARG A C 1
ATOM 1703 O O . ARG A 1 211 ? -16.552 3.338 21.166 1.00 77.69 211 ARG A O 1
ATOM 1710 N N . THR A 1 212 ? -17.164 3.800 19.096 1.00 72.25 212 THR A N 1
ATOM 1711 C CA . THR A 1 212 ? -18.575 3.418 19.353 1.00 72.25 212 THR A CA 1
ATOM 1712 C C . THR A 1 212 ? -18.798 1.934 19.674 1.00 72.25 212 THR A C 1
ATOM 1714 O O . THR A 1 212 ? -19.837 1.587 20.226 1.00 72.25 212 THR A O 1
ATOM 1717 N N . MET A 1 213 ? -17.821 1.056 19.416 1.00 65.81 213 MET A N 1
ATOM 1718 C CA . MET A 1 213 ? -17.849 -0.332 19.906 1.00 65.81 213 MET A CA 1
ATOM 1719 C C . MET A 1 213 ? -17.715 -0.427 21.448 1.00 65.81 213 MET A C 1
ATOM 1721 O O . MET A 1 213 ? -17.564 -1.517 21.989 1.00 65.81 213 MET A O 1
ATOM 1725 N N . GLU A 1 214 ? -17.670 0.697 22.174 1.00 56.12 214 GLU A N 1
ATOM 1726 C CA . GLU A 1 214 ? -17.567 0.796 23.643 1.00 56.12 214 GLU A CA 1
ATOM 1727 C C . GLU A 1 214 ? -18.879 0.533 24.391 1.00 56.12 214 GLU A C 1
ATOM 1729 O O . GLU A 1 214 ? -18.824 0.201 25.569 1.00 56.12 214 GLU A O 1
ATOM 1734 N N . VAL A 1 215 ? -20.040 0.666 23.743 1.00 51.50 215 VAL A N 1
ATOM 1735 C CA . VAL A 1 215 ? -21.311 0.889 24.467 1.00 51.50 215 VAL A CA 1
ATOM 1736 C C . VAL A 1 215 ? -22.211 -0.352 24.567 1.00 51.50 215 VAL A C 1
ATOM 1738 O O . VAL A 1 215 ? -23.262 -0.289 25.195 1.00 51.50 215 VAL A O 1
ATOM 1741 N N . GLN A 1 216 ? -21.834 -1.491 23.985 1.00 42.69 216 GLN A N 1
ATOM 1742 C CA . GLN A 1 216 ? -22.651 -2.709 24.067 1.00 42.69 216 GLN A CA 1
ATOM 1743 C C . GLN A 1 216 ? -21.864 -3.850 24.727 1.00 42.69 216 GLN A C 1
ATOM 1745 O O . GLN A 1 216 ? -20.975 -4.396 24.068 1.00 42.69 216 GLN A O 1
ATOM 1750 N N . PRO A 1 217 ? -22.127 -4.147 26.018 1.00 45.97 217 PRO A N 1
ATOM 1751 C CA . PRO A 1 217 ? -21.758 -5.423 26.627 1.00 45.97 217 PRO A CA 1
ATOM 1752 C C . PRO A 1 217 ? -22.540 -6.590 26.010 1.00 45.97 217 PRO A C 1
ATOM 1754 O O . PRO A 1 217 ? -23.672 -6.359 25.520 1.00 45.97 217 PRO A O 1
#

pLDDT: mean 80.03, std 12.82, range [42.69, 97.94]